Protein AF-A0A6G0J7W3-F1 (afdb_monomer_lite)

pLDDT: mean 80.92, std 16.83, range [32.56, 96.81]

Secondary structure (DSSP, 8-state):
-----PPPPS-GGG--HHHHHHHHHTSTT--HHHHHHHHHTT--HHHHHH--HHHHHHTT--HHHHHHHHHHHHHHHHHHHTS-S--S-PPPEEPPPPTT---TT--EETT-EE------TT-SSSPEEEEE---S--HHHHHHHHHHHHHHHHHHHHHHT--EEEEESEE-TTTS-TTEE--EE-S-HHHHHHHHHHHHHHHS-HHHHHHHHHHBPPPEEEEEE-TTS-EEEEEEEEEEE---TTT--S-----

Structure (mmCIF, N/CA/C/O backbone):
data_AF-A0A6G0J7W3-F1
#
_entry.id   AF-A0A6G0J7W3-F1
#
loop_
_atom_site.group_PDB
_atom_site.id
_atom_site.type_symbol
_atom_site.label_atom_id
_atom_site.label_alt_id
_atom_site.label_comp_id
_atom_site.label_asym_id
_atom_site.label_entity_id
_atom_site.label_seq_id
_atom_site.pdbx_PDB_ins_code
_atom_site.Cartn_x
_atom_site.Cartn_y
_atom_site.Cartn_z
_atom_site.occupancy
_atom_site.B_iso_or_equiv
_atom_site.auth_seq_id
_atom_site.auth_comp_id
_atom_site.auth_asym_id
_atom_site.auth_atom_id
_atom_site.pdbx_PDB_model_num
ATOM 1 N N . MET A 1 1 ? 37.400 4.567 -11.188 1.00 32.69 1 MET A N 1
ATOM 2 C CA . MET A 1 1 ? 36.360 5.207 -12.019 1.00 32.69 1 MET A CA 1
ATOM 3 C C . MET A 1 1 ? 35.039 4.575 -11.622 1.00 32.69 1 MET A C 1
ATOM 5 O O . MET A 1 1 ? 34.955 3.357 -11.640 1.00 32.69 1 MET A O 1
ATOM 9 N N . LYS A 1 2 ? 34.089 5.364 -11.108 1.00 33.03 2 LYS A N 1
ATOM 10 C CA . LYS A 1 2 ? 32.743 4.879 -10.777 1.00 33.03 2 LYS A CA 1
ATOM 11 C C . LYS A 1 2 ? 31.997 4.711 -12.101 1.00 33.03 2 LYS A C 1
ATOM 13 O O . LYS A 1 2 ? 31.822 5.711 -12.789 1.00 33.03 2 LYS A O 1
ATOM 18 N N . ASN A 1 3 ? 31.617 3.485 -12.456 1.00 32.56 3 ASN A N 1
ATOM 19 C CA . ASN A 1 3 ? 30.670 3.261 -13.545 1.00 32.56 3 ASN A CA 1
ATOM 20 C C . ASN A 1 3 ? 29.346 3.895 -13.122 1.00 32.56 3 ASN A C 1
ATOM 22 O O . ASN A 1 3 ? 28.768 3.511 -12.107 1.00 32.56 3 ASN A O 1
ATOM 26 N N . GLN A 1 4 ? 28.932 4.925 -13.850 1.00 36.94 4 GLN A N 1
ATOM 27 C CA . GLN A 1 4 ? 27.560 5.399 -13.813 1.00 36.94 4 GLN A CA 1
ATOM 28 C C . GLN A 1 4 ? 26.726 4.283 -14.450 1.00 36.94 4 GLN A C 1
ATOM 30 O O . GLN A 1 4 ? 27.008 3.892 -15.578 1.00 36.94 4 GLN A O 1
ATOM 35 N N . GLU A 1 5 ? 25.778 3.710 -13.708 1.00 43.06 5 GLU A N 1
ATOM 36 C CA . GLU A 1 5 ? 24.714 2.906 -14.312 1.00 43.06 5 GLU A CA 1
ATOM 37 C C . GLU A 1 5 ? 23.927 3.857 -15.216 1.00 43.06 5 GLU A C 1
ATOM 39 O O . GLU A 1 5 ? 23.163 4.691 -14.729 1.00 43.06 5 GLU A O 1
ATOM 44 N N . GLU A 1 6 ? 24.192 3.821 -16.521 1.00 51.41 6 GLU A N 1
ATOM 45 C CA . GLU A 1 6 ? 23.373 4.542 -17.488 1.00 51.41 6 GLU A CA 1
ATOM 46 C C . GLU A 1 6 ? 21.972 3.925 -17.457 1.00 51.41 6 GLU A C 1
ATOM 48 O O . GLU A 1 6 ? 21.773 2.741 -17.735 1.00 51.41 6 GLU A O 1
ATOM 53 N N . GLU A 1 7 ? 20.982 4.718 -17.049 1.00 62.59 7 GLU A N 1
ATOM 54 C CA . GLU A 1 7 ? 19.589 4.301 -17.130 1.00 62.59 7 GLU A CA 1
ATOM 55 C C . GLU A 1 7 ? 19.230 4.055 -18.602 1.00 62.59 7 GLU A C 1
ATOM 57 O O . GLU A 1 7 ? 19.396 4.925 -19.460 1.00 62.59 7 GLU A O 1
ATOM 62 N N . LEU A 1 8 ? 18.733 2.850 -18.898 1.00 76.19 8 LEU A N 1
ATOM 63 C CA . LEU A 1 8 ? 18.280 2.487 -20.239 1.00 76.19 8 LEU A CA 1
ATOM 64 C C . LEU A 1 8 ? 17.174 3.453 -20.697 1.00 76.19 8 LEU A C 1
ATOM 66 O O . LEU A 1 8 ? 16.309 3.798 -19.884 1.00 76.19 8 LEU A O 1
ATOM 70 N N . PRO A 1 9 ? 17.127 3.834 -21.989 1.00 75.12 9 PRO A N 1
ATOM 71 C CA . PRO A 1 9 ? 16.088 4.712 -22.501 1.00 75.12 9 PRO A CA 1
ATOM 72 C C . PRO A 1 9 ? 14.690 4.193 -22.147 1.00 75.12 9 PRO A C 1
ATOM 74 O O . PRO A 1 9 ? 14.456 2.977 -22.145 1.00 75.12 9 PRO A O 1
ATOM 77 N N . PRO A 1 10 ? 13.724 5.084 -21.877 1.00 69.12 10 PRO A N 1
ATOM 78 C CA . PRO A 1 10 ? 12.401 4.660 -21.445 1.00 69.12 10 PRO A CA 1
ATOM 79 C C . PRO A 1 10 ? 11.683 3.855 -22.533 1.00 69.12 10 PRO A C 1
ATOM 81 O O . PRO A 1 10 ? 10.958 2.914 -22.219 1.00 69.12 10 PRO A O 1
ATOM 84 N N . ASP A 1 11 ? 11.872 4.203 -23.813 1.00 79.50 11 ASP A N 1
ATOM 85 C CA . ASP A 1 11 ? 11.270 3.493 -24.945 1.00 79.50 11 ASP A CA 1
ATOM 86 C C . ASP A 1 11 ? 12.127 2.343 -25.443 1.00 79.50 11 ASP A C 1
ATOM 88 O O . ASP A 1 11 ? 13.251 2.564 -25.886 1.00 79.50 11 ASP A O 1
ATOM 92 N N . ILE A 1 12 ? 11.547 1.140 -25.471 1.00 85.25 12 ILE A N 1
ATOM 93 C CA . ILE A 1 12 ? 12.192 -0.009 -26.104 1.00 85.25 12 ILE A CA 1
ATOM 94 C C . ILE A 1 12 ? 12.497 0.304 -27.567 1.00 85.25 12 ILE A C 1
ATOM 96 O O . ILE A 1 12 ? 13.540 -0.111 -28.043 1.00 85.25 12 ILE A O 1
ATOM 100 N N . LYS A 1 13 ? 11.661 1.074 -28.283 1.00 88.31 13 LYS A N 1
ATOM 101 C CA . LYS A 1 13 ? 11.901 1.382 -29.706 1.00 88.31 13 LYS A CA 1
ATOM 102 C C . LYS A 1 13 ? 13.203 2.159 -29.955 1.00 88.31 13 LYS A C 1
ATOM 104 O O . LYS A 1 13 ? 13.691 2.159 -31.079 1.00 88.31 13 LYS A O 1
ATOM 109 N N . ASP A 1 14 ? 13.736 2.819 -28.928 1.00 87.31 14 ASP A N 1
ATOM 110 C CA . ASP A 1 14 ? 14.920 3.670 -29.027 1.00 87.31 14 ASP A CA 1
ATOM 111 C C . ASP A 1 14 ? 16.196 2.921 -28.600 1.00 87.31 14 ASP A C 1
ATOM 113 O O . ASP A 1 14 ? 17.275 3.508 -28.573 1.00 87.31 14 ASP A O 1
ATOM 117 N N . TRP A 1 15 ? 16.097 1.630 -28.253 1.00 91.44 15 TRP A N 1
ATOM 118 C CA . TRP A 1 15 ? 17.244 0.872 -27.760 1.00 91.44 15 TRP A CA 1
ATOM 119 C C . TRP A 1 15 ? 18.197 0.444 -28.864 1.00 91.44 15 TRP A C 1
ATOM 121 O O . TRP A 1 15 ? 17.800 -0.181 -29.853 1.00 91.44 15 TRP A O 1
ATOM 131 N N . SER A 1 16 ? 19.484 0.676 -28.622 1.00 92.94 16 SER A N 1
ATOM 132 C CA . SER A 1 16 ? 20.556 0.002 -29.345 1.00 92.94 16 SER A CA 1
ATOM 133 C C . SER A 1 16 ? 20.622 -1.484 -28.969 1.00 92.94 16 SER A C 1
ATOM 135 O O . SER A 1 16 ? 20.061 -1.930 -27.966 1.00 92.94 16 SER A O 1
ATOM 137 N N . LYS A 1 17 ? 21.347 -2.275 -29.759 1.00 94.50 17 LYS A N 1
ATOM 138 C CA . LYS A 1 17 ? 21.602 -3.686 -29.434 1.00 94.50 17 LYS A CA 1
ATOM 139 C C . LYS A 1 17 ? 22.408 -3.877 -28.145 1.00 94.50 17 LYS A C 1
ATOM 141 O O . LYS A 1 17 ? 22.188 -4.849 -27.430 1.00 94.50 17 LYS A O 1
ATOM 146 N N . ASP A 1 18 ? 23.299 -2.938 -27.818 1.00 92.56 18 ASP A N 1
ATOM 147 C CA . ASP A 1 18 ? 24.042 -2.940 -26.553 1.00 92.56 18 ASP A CA 1
ATOM 148 C C . ASP A 1 18 ? 23.087 -2.768 -25.367 1.00 92.56 18 ASP A C 1
ATOM 150 O O . ASP A 1 18 ? 23.183 -3.486 -24.376 1.00 92.56 18 ASP A O 1
ATOM 154 N N . GLN A 1 19 ? 22.097 -1.884 -25.511 1.00 90.69 19 GLN A N 1
ATOM 155 C CA . GLN A 1 19 ? 21.062 -1.645 -24.505 1.00 90.69 19 GLN A CA 1
ATOM 156 C C . GLN A 1 19 ? 20.095 -2.829 -24.371 1.00 90.69 19 GLN A C 1
ATOM 158 O O . GLN A 1 19 ? 19.690 -3.168 -23.260 1.00 90.69 19 GLN A O 1
ATOM 163 N N . VAL A 1 20 ? 19.759 -3.507 -25.475 1.00 93.44 20 VAL A N 1
ATOM 164 C CA . VAL A 1 20 ? 19.000 -4.771 -25.438 1.00 93.44 20 VAL A CA 1
ATOM 165 C C . VAL A 1 20 ? 19.781 -5.857 -24.696 1.00 93.44 20 VAL A C 1
ATOM 167 O O . VAL A 1 20 ? 19.204 -6.552 -23.861 1.00 93.44 20 VAL A O 1
ATOM 170 N N . LYS A 1 21 ? 21.087 -5.985 -24.956 1.00 94.25 21 LYS A N 1
ATOM 171 C CA . LYS A 1 21 ? 21.962 -6.933 -24.255 1.00 94.25 21 LYS A CA 1
ATOM 172 C C . LYS A 1 21 ? 22.034 -6.623 -22.761 1.00 94.25 21 LYS A C 1
ATOM 174 O O . LYS A 1 21 ? 21.827 -7.516 -21.945 1.00 94.25 21 LYS A O 1
ATOM 179 N N . GLU A 1 22 ? 22.279 -5.366 -22.398 1.00 91.25 22 GLU A N 1
ATOM 180 C CA . GLU A 1 22 ? 22.338 -4.933 -20.999 1.00 91.25 22 GLU A CA 1
ATOM 181 C C . GLU A 1 22 ? 21.010 -5.177 -20.272 1.00 91.25 22 GLU A C 1
ATOM 183 O O . GLU A 1 22 ? 20.990 -5.621 -19.127 1.00 91.25 22 GLU A O 1
ATOM 188 N N . TRP A 1 23 ? 19.885 -4.926 -20.944 1.00 93.88 23 TRP A N 1
ATOM 189 C CA . TRP A 1 23 ? 18.566 -5.240 -20.413 1.00 93.88 23 TRP A CA 1
ATOM 190 C C . TRP A 1 23 ? 18.367 -6.744 -20.199 1.00 93.88 23 TRP A C 1
ATOM 192 O O . TRP A 1 23 ? 17.883 -7.134 -19.139 1.00 93.88 23 TRP A O 1
ATOM 202 N N . ALA A 1 24 ? 18.753 -7.581 -21.165 1.00 91.94 24 ALA A N 1
ATOM 203 C CA . ALA A 1 24 ? 18.603 -9.031 -21.068 1.00 91.94 24 ALA A CA 1
ATOM 204 C C . ALA A 1 24 ? 19.405 -9.621 -19.896 1.00 91.94 24 ALA A C 1
ATOM 206 O O . ALA A 1 24 ? 18.889 -10.485 -19.194 1.00 91.94 24 ALA A O 1
ATOM 207 N N . LEU A 1 25 ? 20.609 -9.098 -19.629 1.00 90.19 25 LEU A N 1
ATOM 208 C CA . LEU A 1 25 ? 21.449 -9.492 -18.487 1.00 90.19 25 LEU A CA 1
ATOM 209 C C . LEU A 1 25 ? 20.830 -9.157 -17.119 1.00 90.19 25 LEU A C 1
ATOM 211 O O . LEU A 1 25 ? 21.231 -9.723 -16.107 1.00 90.19 25 LEU A O 1
ATOM 215 N N . LYS A 1 26 ? 19.866 -8.229 -17.070 1.00 88.88 26 LYS A N 1
ATOM 216 C CA . LYS A 1 26 ? 19.150 -7.847 -15.841 1.00 88.88 26 LYS A CA 1
ATOM 217 C C . LYS A 1 26 ? 17.911 -8.714 -15.579 1.00 88.88 26 LYS A C 1
ATOM 219 O O . LYS A 1 26 ? 17.244 -8.501 -14.570 1.00 88.88 26 LYS A O 1
ATOM 224 N N . LEU A 1 27 ? 17.555 -9.632 -16.483 1.00 85.31 27 LEU A N 1
ATOM 225 C CA . LEU A 1 27 ? 16.377 -10.487 -16.333 1.00 85.31 27 LEU A CA 1
ATOM 226 C C . LEU A 1 27 ? 16.716 -11.759 -15.554 1.00 85.31 27 LEU A C 1
ATOM 228 O O . LEU A 1 27 ? 17.559 -12.552 -15.970 1.00 85.31 27 LEU A O 1
ATOM 232 N N . ASP A 1 28 ? 15.980 -12.006 -14.472 1.00 83.06 28 ASP A N 1
ATOM 233 C CA . ASP A 1 28 ? 16.095 -13.255 -13.725 1.00 83.06 28 ASP A CA 1
ATOM 234 C C . ASP A 1 28 ? 15.763 -14.460 -14.620 1.00 83.06 28 ASP A C 1
ATOM 236 O O . ASP A 1 28 ? 14.705 -14.530 -15.251 1.00 83.06 28 ASP A O 1
ATOM 240 N N . GLY A 1 29 ? 16.675 -15.434 -14.668 1.00 78.69 29 GLY A N 1
ATOM 241 C CA . GLY A 1 29 ? 16.515 -16.652 -15.469 1.00 78.69 29 GLY A CA 1
ATOM 242 C C . GLY A 1 29 ? 16.906 -16.519 -16.946 1.00 78.69 29 GLY A C 1
ATOM 243 O O . GLY A 1 29 ? 16.692 -17.467 -17.705 1.00 78.69 29 GLY A O 1
ATOM 244 N N . VAL A 1 30 ? 17.492 -15.387 -17.352 1.00 86.12 30 VAL A N 1
ATOM 245 C CA . VAL A 1 30 ? 18.184 -15.228 -18.639 1.00 86.12 30 VAL A CA 1
ATOM 246 C C . VAL A 1 30 ? 19.685 -15.218 -18.370 1.00 86.12 30 VAL A C 1
ATOM 248 O O . VAL A 1 30 ? 20.179 -14.380 -17.625 1.00 86.12 30 VAL A O 1
ATOM 251 N N . ASP A 1 31 ? 20.409 -16.179 -18.940 1.00 87.06 31 ASP A N 1
ATOM 252 C CA . ASP A 1 31 ? 21.860 -16.261 -18.779 1.00 87.06 31 ASP A CA 1
ATOM 253 C C . ASP A 1 31 ? 22.615 -15.353 -19.769 1.00 87.06 31 ASP A C 1
ATOM 255 O O . ASP A 1 31 ? 22.081 -14.901 -20.791 1.00 87.06 31 ASP A O 1
ATOM 259 N N . ASP A 1 32 ? 23.894 -15.110 -19.473 1.00 92.12 32 ASP A N 1
ATOM 260 C CA . ASP A 1 32 ? 24.789 -14.287 -20.295 1.00 92.12 32 ASP A CA 1
ATOM 261 C C . ASP A 1 32 ? 24.878 -14.779 -21.746 1.00 92.12 32 ASP A C 1
ATOM 263 O O . ASP A 1 32 ? 25.033 -13.982 -22.675 1.00 92.12 32 ASP A O 1
ATOM 267 N N . HIS A 1 33 ? 24.764 -16.094 -21.955 1.00 93.62 33 HIS A N 1
ATOM 268 C CA . HIS A 1 33 ? 24.834 -16.692 -23.280 1.00 93.62 33 HIS A CA 1
ATOM 269 C C . HIS A 1 33 ? 23.645 -16.268 -24.147 1.00 93.62 33 HIS A C 1
ATOM 271 O O . HIS A 1 33 ? 23.822 -15.949 -25.322 1.00 93.62 33 HIS A O 1
ATOM 277 N N . ILE A 1 34 ? 22.446 -16.196 -23.575 1.00 93.44 34 ILE A N 1
ATOM 278 C CA . ILE A 1 34 ? 21.246 -15.757 -24.289 1.00 93.44 34 ILE A CA 1
ATOM 279 C C . ILE A 1 34 ? 21.306 -14.262 -24.607 1.00 93.44 34 ILE A C 1
ATOM 281 O O . ILE A 1 34 ? 20.948 -13.864 -25.717 1.00 93.44 34 ILE A O 1
ATOM 285 N N . ALA A 1 35 ? 21.803 -13.433 -23.686 1.00 92.81 35 ALA A N 1
ATOM 286 C CA . ALA A 1 35 ? 22.030 -12.015 -23.964 1.00 92.81 35 ALA A CA 1
ATOM 287 C C . ALA A 1 35 ? 23.048 -11.816 -25.106 1.00 92.81 35 ALA A C 1
ATOM 289 O O . ALA A 1 35 ? 22.862 -10.951 -25.965 1.00 92.81 35 ALA A O 1
ATOM 290 N N . GLU A 1 36 ? 24.087 -12.656 -25.166 1.00 95.50 36 GLU A N 1
ATOM 291 C CA . GLU A 1 36 ? 25.051 -12.665 -26.268 1.00 95.50 36 GLU A CA 1
ATOM 292 C C . GLU A 1 36 ? 24.414 -13.110 -27.592 1.00 95.50 36 GLU A C 1
ATOM 294 O O . GLU A 1 36 ? 24.675 -12.488 -28.619 1.00 95.50 36 GLU A O 1
ATOM 299 N N . ILE A 1 37 ? 23.533 -14.120 -27.590 1.00 96.50 37 ILE A N 1
ATOM 300 C CA . ILE A 1 37 ? 22.787 -14.530 -28.794 1.00 96.50 37 ILE A CA 1
ATOM 301 C C . ILE A 1 37 ? 22.006 -13.343 -29.366 1.00 96.50 37 ILE A C 1
ATOM 303 O O . ILE A 1 37 ? 22.123 -13.060 -30.557 1.00 96.50 37 ILE A O 1
ATOM 307 N N . LEU A 1 38 ? 21.252 -12.616 -28.535 1.00 95.75 38 LEU A N 1
ATOM 308 C CA . LEU A 1 38 ? 20.491 -11.443 -28.987 1.00 95.75 38 LEU A CA 1
ATOM 309 C C . LEU A 1 38 ? 21.406 -10.362 -29.578 1.00 95.75 38 LEU A C 1
ATOM 311 O O . LEU A 1 38 ? 21.081 -9.763 -30.601 1.00 95.75 38 LEU A O 1
ATOM 315 N N . PHE A 1 39 ? 22.571 -10.143 -28.967 1.00 96.00 39 PHE A N 1
ATOM 316 C CA . PHE A 1 39 ? 23.551 -9.177 -29.451 1.00 96.00 39 PHE A CA 1
ATOM 317 C C . PHE A 1 39 ? 24.160 -9.571 -30.803 1.00 96.00 39 PHE A C 1
ATOM 319 O O . PHE A 1 39 ? 24.248 -8.742 -31.710 1.00 96.00 39 PHE A O 1
ATOM 326 N N . GLN A 1 40 ? 24.549 -10.840 -30.958 1.00 95.75 40 GLN A N 1
ATOM 327 C CA . GLN A 1 40 ? 25.132 -11.372 -32.194 1.00 95.75 40 GLN A CA 1
ATOM 328 C C . GLN A 1 40 ? 24.122 -11.418 -33.346 1.00 95.75 40 GLN A C 1
ATOM 330 O O . GLN A 1 40 ? 24.504 -11.266 -34.503 1.00 95.75 40 GLN A O 1
ATOM 335 N N . GLN A 1 41 ? 22.835 -11.578 -33.034 1.00 96.38 41 GLN A N 1
ATOM 336 C CA . GLN A 1 41 ? 21.736 -11.500 -34.003 1.00 96.38 41 GLN A CA 1
ATOM 337 C C . GLN A 1 41 ? 21.307 -10.052 -34.315 1.00 96.38 41 GLN A C 1
ATOM 339 O O . GLN A 1 41 ? 20.302 -9.844 -34.988 1.00 96.38 41 GLN A O 1
ATOM 344 N N . ASP A 1 42 ? 22.064 -9.052 -33.846 1.00 94.94 42 ASP A N 1
ATOM 345 C CA . ASP A 1 42 ? 21.823 -7.621 -34.081 1.00 94.94 42 ASP A CA 1
ATOM 346 C C . ASP A 1 42 ? 20.426 -7.155 -33.616 1.00 94.94 42 ASP A C 1
ATOM 348 O O . ASP A 1 42 ? 19.811 -6.256 -34.196 1.00 94.94 42 ASP A O 1
ATOM 352 N N . ILE A 1 43 ? 19.903 -7.766 -32.543 1.00 96.31 43 ILE A N 1
ATOM 353 C CA . ILE A 1 43 ? 18.584 -7.429 -32.001 1.00 96.31 43 ILE A CA 1
ATOM 354 C C . ILE A 1 43 ? 18.657 -6.080 -31.285 1.00 96.31 43 ILE A C 1
ATOM 356 O O . ILE A 1 43 ? 19.138 -5.965 -30.160 1.00 96.31 43 ILE A O 1
ATOM 360 N N . ASN A 1 44 ? 18.139 -5.051 -31.948 1.00 93.25 44 ASN A N 1
ATOM 361 C CA . ASN A 1 44 ? 17.874 -3.737 -31.375 1.00 93.25 44 ASN A CA 1
ATOM 362 C C . ASN A 1 44 ? 16.427 -3.639 -30.861 1.00 93.25 44 ASN A C 1
ATOM 364 O O . ASN A 1 44 ? 15.623 -4.561 -31.004 1.00 93.25 44 ASN A O 1
ATOM 368 N N . GLY A 1 45 ? 16.096 -2.506 -30.252 1.00 92.19 45 GLY A N 1
ATOM 369 C CA . GLY A 1 45 ? 14.779 -2.217 -29.702 1.00 92.19 45 GLY A CA 1
ATOM 370 C C . GLY A 1 45 ? 13.592 -2.493 -30.636 1.00 92.19 45 GLY A C 1
ATOM 371 O O . GLY A 1 45 ? 12.707 -3.277 -30.282 1.00 92.19 45 GLY A O 1
ATOM 372 N N . PRO A 1 46 ? 13.560 -1.902 -31.845 1.00 92.12 46 PRO A N 1
ATOM 373 C CA . PRO A 1 46 ? 12.523 -2.169 -32.840 1.00 92.12 46 PRO A CA 1
ATOM 374 C C . PRO A 1 46 ? 12.390 -3.649 -33.209 1.00 92.12 46 PRO A C 1
ATOM 376 O O . PRO A 1 46 ? 11.274 -4.163 -33.255 1.00 92.12 46 PRO A O 1
ATOM 379 N N . SER A 1 47 ? 13.507 -4.350 -33.421 1.00 93.06 47 SER A N 1
ATOM 380 C CA . SER A 1 47 ? 13.492 -5.785 -33.724 1.00 93.06 47 SER A CA 1
ATOM 381 C C . SER A 1 47 ? 12.960 -6.601 -32.545 1.00 93.06 47 SER A C 1
ATOM 383 O O . SER A 1 47 ? 12.119 -7.477 -32.735 1.00 93.06 47 SER A O 1
ATOM 385 N N . LEU A 1 48 ? 13.362 -6.270 -31.313 1.00 94.62 48 LEU A N 1
ATOM 386 C CA . LEU A 1 48 ? 12.886 -6.924 -30.092 1.00 94.62 48 LEU A CA 1
ATOM 387 C C . LEU A 1 48 ? 11.359 -6.838 -29.947 1.00 94.62 48 LEU A C 1
ATOM 389 O O . LEU A 1 48 ? 10.736 -7.802 -29.503 1.00 94.62 48 LEU A O 1
ATOM 393 N N . LEU A 1 49 ? 10.746 -5.716 -30.337 1.00 92.38 49 LEU A N 1
ATOM 394 C CA . LEU A 1 49 ? 9.289 -5.522 -30.317 1.00 92.38 49 LEU A CA 1
ATOM 395 C C . LEU A 1 49 ? 8.529 -6.448 -31.275 1.00 92.38 49 LEU A C 1
ATOM 397 O O . LEU A 1 49 ? 7.345 -6.691 -31.050 1.00 92.38 49 LEU A O 1
ATOM 401 N N . LEU A 1 50 ? 9.196 -6.969 -32.305 1.00 91.31 50 LEU A N 1
ATOM 402 C CA . LEU A 1 50 ? 8.594 -7.821 -33.330 1.00 91.31 50 LEU A CA 1
ATOM 403 C C . LEU A 1 50 ? 8.802 -9.319 -33.083 1.00 91.31 50 LEU A C 1
ATOM 405 O O . LEU A 1 50 ? 8.093 -10.118 -33.683 1.00 91.31 50 LEU A O 1
ATOM 409 N N . LEU A 1 51 ? 9.745 -9.701 -32.213 1.00 91.56 51 LEU A N 1
ATOM 410 C CA . LEU A 1 51 ? 10.079 -11.109 -31.984 1.00 91.56 51 LEU A CA 1
ATOM 411 C C . LEU A 1 51 ? 8.922 -11.889 -31.347 1.00 91.56 51 LEU A C 1
ATOM 413 O O . LEU A 1 51 ? 8.416 -11.539 -30.278 1.00 91.56 51 LEU A O 1
ATOM 417 N N . GLU A 1 52 ? 8.563 -13.012 -31.945 1.00 91.12 52 GLU A N 1
ATOM 418 C CA . GLU A 1 52 ? 7.687 -14.010 -31.352 1.00 91.12 52 GLU A CA 1
ATOM 419 C C . GLU A 1 52 ? 8.493 -15.203 -30.822 1.00 91.12 52 GLU A C 1
ATOM 421 O O . GLU A 1 52 ? 9.686 -15.361 -31.083 1.00 91.12 52 GLU A O 1
ATOM 426 N N . ILE A 1 53 ? 7.845 -16.066 -30.030 1.00 86.12 53 ILE A N 1
ATOM 427 C CA . ILE A 1 53 ? 8.498 -17.235 -29.398 1.00 86.12 53 ILE A CA 1
ATOM 428 C C . ILE A 1 53 ? 9.226 -18.108 -30.437 1.00 86.12 53 ILE A C 1
ATOM 430 O O . ILE A 1 53 ? 10.287 -18.668 -30.157 1.00 86.12 53 ILE A O 1
ATOM 434 N N . GLU A 1 54 ? 8.663 -18.209 -31.638 1.00 88.50 54 GLU A N 1
ATOM 435 C CA . GLU A 1 54 ? 9.215 -18.985 -32.747 1.00 88.50 54 GLU A CA 1
ATOM 436 C C . GLU A 1 54 ? 10.527 -18.390 -33.282 1.00 88.50 54 GLU A C 1
ATOM 438 O O . GLU A 1 54 ? 11.447 -19.146 -33.597 1.00 88.50 54 GLU A O 1
ATOM 443 N N . ASP A 1 55 ? 10.656 -17.061 -33.298 1.00 92.06 55 ASP A N 1
ATOM 444 C CA . ASP A 1 55 ? 11.865 -16.365 -33.750 1.00 92.06 55 ASP A CA 1
ATOM 445 C C . ASP A 1 55 ? 13.013 -16.567 -32.760 1.00 92.06 55 ASP A C 1
ATOM 447 O O . ASP A 1 55 ? 14.135 -16.894 -33.152 1.00 92.06 55 ASP A O 1
ATOM 451 N N . PHE A 1 56 ? 12.721 -16.479 -31.455 1.00 92.25 56 PHE A N 1
ATOM 452 C CA . PHE A 1 56 ? 13.688 -16.809 -30.403 1.00 92.25 56 PHE A CA 1
ATOM 453 C C . PHE A 1 56 ? 14.222 -18.234 -30.562 1.00 92.25 56 PHE A C 1
ATOM 455 O O . PHE A 1 56 ? 15.431 -18.465 -30.481 1.00 92.25 56 PHE A O 1
ATOM 462 N N . ARG A 1 57 ? 13.335 -19.187 -30.867 1.00 90.69 57 ARG A N 1
ATOM 463 C CA . ARG A 1 57 ? 13.730 -20.575 -31.116 1.00 90.69 57 ARG A CA 1
ATOM 464 C C . ARG A 1 57 ? 14.575 -20.717 -32.382 1.00 90.69 57 ARG A C 1
ATOM 466 O O . ARG A 1 57 ? 15.530 -21.490 -32.377 1.00 90.69 57 ARG A O 1
ATOM 473 N N . GLY A 1 58 ? 14.261 -19.960 -33.434 1.00 90.06 58 GLY A N 1
ATOM 474 C CA . GLY A 1 58 ? 15.056 -19.890 -34.663 1.00 90.06 58 GLY A CA 1
ATOM 475 C C . GLY A 1 58 ? 16.494 -19.410 -34.435 1.00 90.06 58 GLY A C 1
ATOM 476 O O . GLY A 1 58 ? 17.402 -19.866 -35.123 1.00 90.06 58 GLY A O 1
ATOM 477 N N . MET A 1 59 ? 16.715 -18.568 -33.422 1.00 93.38 59 MET A N 1
ATOM 478 C CA . MET A 1 59 ? 18.040 -18.082 -33.006 1.00 93.38 59 MET A CA 1
ATOM 479 C C . MET A 1 59 ? 18.766 -19.013 -32.018 1.00 93.38 59 MET A C 1
ATOM 481 O O . MET A 1 59 ? 19.875 -18.708 -31.587 1.00 93.38 59 MET A O 1
ATOM 485 N N . GLY A 1 60 ? 18.160 -20.145 -31.642 1.00 90.44 60 GLY A N 1
ATOM 486 C CA . GLY A 1 60 ? 18.739 -21.098 -30.691 1.00 90.44 60 GLY A CA 1
ATOM 487 C C . GLY A 1 60 ? 18.410 -20.823 -29.220 1.00 90.44 60 GLY A C 1
ATOM 488 O O . GLY A 1 60 ? 18.946 -21.500 -28.345 1.00 90.44 60 GLY A O 1
ATOM 489 N N . VAL A 1 61 ? 17.505 -19.884 -28.921 1.00 93.44 61 VAL A N 1
ATOM 490 C CA . VAL A 1 61 ? 17.028 -19.640 -27.552 1.00 93.44 61 VAL A CA 1
ATOM 491 C C . VAL A 1 61 ? 15.972 -20.683 -27.183 1.00 93.44 61 VAL A C 1
ATOM 493 O O . VAL A 1 61 ? 15.003 -20.916 -27.910 1.00 93.44 61 VAL A O 1
ATOM 496 N N . THR A 1 62 ? 16.145 -21.333 -26.032 1.00 91.25 62 THR A N 1
ATOM 497 C CA . THR A 1 62 ? 15.210 -22.366 -25.568 1.00 91.25 62 THR A CA 1
ATOM 498 C C . THR A 1 62 ? 13.887 -21.767 -25.076 1.00 91.25 62 THR A C 1
ATOM 500 O O . THR A 1 62 ? 13.769 -20.581 -24.770 1.00 91.25 62 THR A O 1
ATOM 503 N N . PHE A 1 63 ? 12.850 -22.605 -25.000 1.00 88.81 63 PHE A N 1
ATOM 504 C CA . PHE A 1 63 ? 11.468 -22.163 -24.776 1.00 88.81 63 PHE A CA 1
ATOM 505 C C . PHE A 1 63 ? 11.247 -21.394 -23.461 1.00 88.81 63 PHE A C 1
ATOM 507 O O . PHE A 1 63 ? 10.438 -20.468 -23.421 1.00 88.81 63 PHE A O 1
ATOM 514 N N . GLY A 1 64 ? 11.948 -21.771 -22.387 1.00 87.88 64 GLY A N 1
ATOM 515 C CA . GLY A 1 64 ? 11.838 -21.110 -21.082 1.00 87.88 64 GLY A CA 1
ATOM 516 C C . GLY A 1 64 ? 12.310 -19.653 -21.135 1.00 87.88 64 GLY A C 1
ATOM 517 O O . GLY A 1 64 ? 11.490 -18.751 -20.959 1.00 87.88 64 GLY A O 1
ATOM 518 N N . PRO A 1 65 ? 13.589 -19.403 -21.455 1.00 88.81 65 PRO A N 1
ATOM 519 C CA . PRO A 1 65 ? 14.108 -18.047 -21.592 1.00 88.81 65 PRO A CA 1
ATOM 520 C C . PRO A 1 65 ? 13.392 -17.206 -22.652 1.00 88.81 65 PRO A C 1
ATOM 522 O O . PRO A 1 65 ? 13.129 -16.029 -22.416 1.00 88.81 65 PRO A O 1
ATOM 525 N N . ALA A 1 66 ? 12.976 -17.804 -23.775 1.00 91.25 66 ALA A N 1
ATOM 526 C CA . ALA A 1 66 ? 12.177 -17.107 -24.786 1.00 91.25 66 ALA A CA 1
ATOM 527 C C . ALA A 1 66 ? 10.868 -16.540 -24.201 1.00 91.25 66 ALA A C 1
ATOM 529 O O . ALA A 1 66 ? 10.490 -15.402 -24.488 1.00 91.25 66 ALA A O 1
ATOM 530 N N . LYS A 1 67 ? 10.188 -17.302 -23.331 1.00 89.50 67 LYS A N 1
ATOM 531 C CA . LYS A 1 67 ? 8.995 -16.818 -22.622 1.00 89.50 67 LYS A CA 1
ATOM 532 C C . LYS A 1 67 ? 9.309 -15.697 -21.637 1.00 89.50 67 LYS A C 1
ATOM 534 O O . LYS A 1 67 ? 8.529 -14.750 -21.576 1.00 89.50 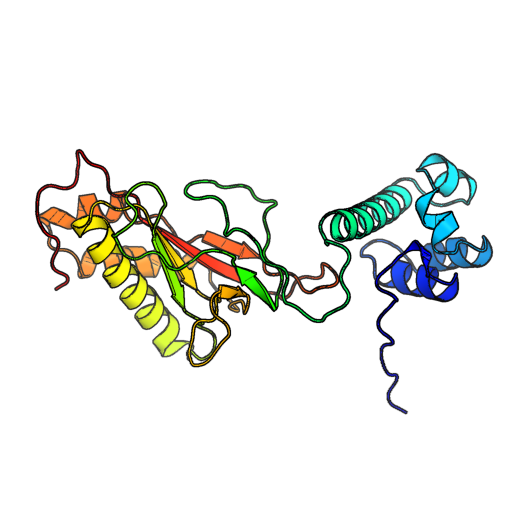67 LYS A O 1
ATOM 539 N N . LEU A 1 68 ? 10.410 -15.793 -20.890 1.00 87.88 68 LEU A N 1
ATOM 540 C CA . LEU A 1 68 ? 10.818 -14.763 -19.928 1.00 87.88 68 LEU A CA 1
ATOM 541 C C . LEU A 1 68 ? 11.107 -13.432 -20.629 1.00 87.88 68 LEU A C 1
ATOM 543 O O . LEU A 1 68 ? 10.555 -12.405 -20.241 1.00 87.88 68 LEU A O 1
ATOM 547 N N . ILE A 1 69 ? 11.876 -13.466 -21.719 1.00 90.69 69 ILE A N 1
ATOM 548 C CA . ILE A 1 69 ? 12.214 -12.281 -22.518 1.00 90.69 69 ILE A CA 1
ATOM 549 C C . ILE A 1 69 ? 10.950 -11.654 -23.111 1.00 90.69 69 ILE A C 1
ATOM 551 O O . ILE A 1 69 ? 10.728 -10.450 -22.968 1.00 90.69 69 ILE A O 1
ATOM 555 N N . LYS A 1 70 ? 10.084 -12.463 -23.736 1.00 89.19 70 LYS A N 1
ATOM 556 C CA . LYS A 1 70 ? 8.828 -11.969 -24.313 1.00 89.19 70 LYS A CA 1
ATOM 557 C C . LYS A 1 70 ? 7.925 -11.347 -23.249 1.00 89.19 70 LYS A C 1
ATOM 559 O O . LYS A 1 70 ? 7.376 -10.271 -23.468 1.00 89.19 70 LYS A O 1
ATOM 564 N N . HIS A 1 71 ? 7.780 -12.006 -22.101 1.00 86.12 71 HIS A N 1
ATOM 565 C CA . HIS A 1 71 ? 6.962 -11.503 -21.004 1.00 86.12 71 HIS A CA 1
ATOM 566 C C . HIS A 1 71 ? 7.505 -10.175 -20.467 1.00 86.12 71 HIS A C 1
ATOM 568 O O . HIS A 1 71 ? 6.761 -9.201 -20.408 1.00 86.12 71 HIS A O 1
ATOM 574 N N . ALA A 1 72 ? 8.805 -10.100 -20.171 1.00 87.12 72 ALA A N 1
ATOM 575 C CA . ALA A 1 72 ? 9.445 -8.886 -19.671 1.00 87.12 72 ALA A CA 1
ATOM 576 C C . ALA A 1 72 ? 9.329 -7.710 -20.657 1.00 87.12 72 ALA A C 1
ATOM 578 O O . ALA A 1 72 ? 9.069 -6.575 -20.254 1.00 87.12 72 ALA A O 1
ATOM 579 N N . ARG A 1 73 ? 9.469 -7.978 -21.961 1.00 91.69 73 ARG A N 1
ATOM 580 C CA . ARG A 1 73 ? 9.235 -6.991 -23.020 1.00 91.69 73 ARG A CA 1
ATOM 581 C C . ARG A 1 73 ? 7.787 -6.506 -23.026 1.00 91.69 73 ARG A C 1
ATOM 583 O O . ARG A 1 73 ? 7.552 -5.301 -23.028 1.00 91.69 73 ARG A O 1
ATOM 590 N N . ASP A 1 74 ? 6.828 -7.429 -23.059 1.00 85.38 74 ASP A N 1
ATOM 591 C CA . ASP A 1 74 ? 5.404 -7.100 -23.164 1.00 85.38 74 ASP A CA 1
ATOM 592 C C . ASP A 1 74 ? 4.928 -6.297 -21.947 1.00 85.38 74 ASP A C 1
ATOM 594 O O . ASP A 1 74 ? 4.172 -5.341 -22.105 1.00 85.38 74 ASP A O 1
ATOM 598 N N . GLU A 1 75 ? 5.419 -6.625 -20.751 1.00 82.00 75 GLU A N 1
ATOM 599 C CA . GLU A 1 75 ? 5.187 -5.829 -19.546 1.00 82.00 75 GLU A CA 1
ATOM 600 C C . GLU A 1 75 ? 5.740 -4.410 -19.721 1.00 82.00 75 GLU A C 1
ATOM 602 O O . GLU A 1 75 ? 5.000 -3.439 -19.565 1.00 82.00 75 GLU A O 1
ATOM 607 N N . LYS A 1 76 ? 6.991 -4.261 -20.173 1.00 78.62 76 LYS A N 1
ATOM 608 C CA . LYS A 1 76 ? 7.607 -2.945 -20.405 1.00 78.62 76 LYS A CA 1
ATOM 609 C C . LYS A 1 76 ? 6.871 -2.104 -21.463 1.00 78.62 76 LYS A C 1
ATOM 611 O O . LYS A 1 76 ? 6.788 -0.886 -21.327 1.00 78.62 76 LYS A O 1
ATOM 616 N N . VAL A 1 77 ? 6.278 -2.735 -22.479 1.00 78.44 77 VAL A N 1
ATOM 617 C CA . VAL A 1 77 ? 5.427 -2.062 -23.481 1.00 78.44 77 VAL A CA 1
ATOM 618 C C . VAL A 1 77 ? 4.062 -1.665 -22.907 1.00 78.44 77 VAL A C 1
ATOM 620 O O . VAL A 1 77 ? 3.563 -0.583 -23.223 1.00 78.44 77 VAL A O 1
ATOM 623 N N . LYS A 1 78 ? 3.444 -2.500 -22.061 1.00 71.62 78 LYS A N 1
ATOM 624 C CA . LYS A 1 78 ? 2.182 -2.156 -21.380 1.00 71.62 78 LYS A CA 1
ATOM 625 C C . LYS A 1 78 ? 2.358 -0.964 -20.446 1.00 71.62 78 LYS A C 1
ATOM 627 O O . LYS A 1 78 ? 1.532 -0.058 -20.496 1.00 71.62 78 LYS A O 1
ATOM 632 N N . PHE A 1 79 ? 3.469 -0.908 -19.709 1.00 55.22 79 PHE A N 1
ATOM 633 C CA . PHE A 1 79 ? 3.801 0.240 -18.860 1.00 55.22 79 PHE A CA 1
ATOM 634 C C . PHE A 1 79 ? 3.867 1.562 -19.639 1.00 55.22 79 PHE A C 1
ATOM 636 O O . PHE A 1 79 ? 3.531 2.598 -19.080 1.00 55.22 79 PHE A O 1
ATOM 643 N N . LYS A 1 80 ? 4.207 1.536 -20.936 1.00 54.47 80 LYS A N 1
ATOM 644 C CA . LYS A 1 80 ? 4.174 2.721 -21.807 1.00 54.47 80 LYS A CA 1
ATOM 645 C C . LYS A 1 80 ? 2.805 3.082 -22.369 1.00 54.47 80 LYS A C 1
ATOM 647 O O . LYS A 1 80 ? 2.543 4.256 -22.598 1.00 54.47 80 LYS A O 1
ATOM 652 N N . LYS A 1 81 ? 1.935 2.107 -22.647 1.00 48.66 81 LYS A N 1
ATOM 653 C CA . LYS A 1 81 ? 0.588 2.395 -23.180 1.00 48.66 81 LYS A CA 1
ATOM 654 C C . LYS A 1 81 ? -0.340 3.032 -22.140 1.00 48.66 81 LYS A C 1
ATOM 656 O O . LYS A 1 81 ? -1.360 3.594 -22.527 1.00 48.66 81 LYS A O 1
ATOM 661 N N . GLU A 1 82 ? 0.024 2.967 -20.862 1.00 42.44 82 GLU A N 1
ATOM 662 C CA . GLU A 1 82 ? -0.676 3.629 -19.755 1.00 42.44 82 GLU A CA 1
ATOM 663 C C . GLU A 1 82 ? -0.038 4.975 -19.343 1.00 42.44 82 GLU A C 1
ATOM 665 O O . GLU A 1 82 ? -0.570 5.654 -18.469 1.00 42.44 82 GLU A O 1
ATOM 670 N N . GLU A 1 83 ? 1.042 5.417 -20.004 1.00 36.72 83 GLU A N 1
ATOM 671 C CA . GLU A 1 83 ? 1.524 6.803 -19.928 1.00 36.72 83 GLU A CA 1
ATOM 672 C C . GLU A 1 83 ? 0.811 7.665 -20.991 1.00 36.72 83 GLU A C 1
ATOM 674 O O . GLU A 1 83 ? 0.920 7.378 -22.188 1.00 36.72 83 GLU A O 1
ATOM 679 N N . PRO A 1 84 ? 0.117 8.762 -20.630 1.00 38.28 84 PRO A N 1
ATOM 680 C CA . PRO A 1 84 ? -0.200 9.799 -21.597 1.00 38.28 84 PRO A CA 1
ATOM 681 C C . PRO A 1 84 ? 1.104 10.473 -22.025 1.00 38.28 84 PRO A C 1
ATOM 683 O O . PRO A 1 84 ? 1.942 10.840 -21.203 1.00 38.28 84 PRO A O 1
ATOM 686 N N . THR A 1 85 ? 1.263 10.668 -23.328 1.00 37.38 85 THR A N 1
ATOM 687 C CA . THR A 1 85 ? 2.334 11.460 -23.930 1.00 37.38 85 THR A CA 1
ATOM 688 C C . THR A 1 85 ? 2.360 12.882 -23.360 1.00 37.38 85 THR A C 1
ATOM 690 O O . THR A 1 85 ? 1.689 13.769 -23.880 1.00 37.38 85 THR A O 1
ATOM 693 N N . SER A 1 86 ? 3.164 13.128 -22.330 1.00 36.47 86 SER A N 1
ATOM 694 C CA . SER A 1 86 ? 3.705 14.455 -22.036 1.00 36.47 86 SER A CA 1
ATOM 695 C C . SER A 1 86 ? 4.948 14.332 -21.166 1.00 36.47 86 SER A C 1
ATOM 697 O O . SER A 1 86 ? 4.903 13.889 -20.024 1.00 36.47 86 SER A O 1
ATOM 699 N N . SER A 1 87 ? 6.068 14.755 -21.733 1.00 42.72 87 SER A N 1
ATOM 700 C CA . SER A 1 87 ? 7.345 14.981 -21.073 1.00 42.72 87 SER A CA 1
ATOM 701 C C . SER A 1 87 ? 7.204 15.891 -19.848 1.00 42.72 87 SER A C 1
ATOM 703 O O . SER A 1 87 ? 7.160 17.109 -20.003 1.00 42.72 87 SER A O 1
ATOM 705 N N . THR A 1 88 ? 7.169 15.334 -18.639 1.00 36.19 88 THR A N 1
ATOM 706 C CA . THR A 1 88 ? 7.617 15.967 -17.383 1.00 36.19 88 THR A CA 1
ATOM 707 C C . THR A 1 88 ? 7.781 14.858 -16.336 1.00 36.19 88 THR A C 1
ATOM 709 O O . THR A 1 88 ? 7.001 13.914 -16.340 1.00 36.19 88 THR A O 1
ATOM 712 N N . ASN A 1 89 ? 8.772 14.954 -15.443 1.00 43.06 89 ASN A N 1
ATOM 713 C CA . ASN A 1 89 ? 8.974 14.083 -14.271 1.00 43.06 89 ASN A CA 1
ATOM 714 C C . ASN A 1 89 ? 7.812 14.185 -13.254 1.00 43.06 89 ASN A C 1
ATOM 716 O O . ASN A 1 89 ? 8.031 14.555 -12.102 1.00 43.06 89 ASN A O 1
ATOM 720 N N . GLN A 1 90 ? 6.573 13.928 -13.669 1.00 45.09 90 GLN A N 1
ATOM 721 C CA . GLN A 1 90 ? 5.425 13.899 -12.774 1.00 45.09 90 GLN A CA 1
ATOM 722 C C . GLN A 1 90 ? 5.183 12.470 -12.279 1.00 45.09 90 GLN A C 1
ATOM 724 O O . GLN A 1 90 ? 5.281 11.521 -13.062 1.00 45.09 90 GLN A O 1
ATOM 729 N N . PRO A 1 91 ? 4.900 12.289 -10.980 1.00 50.94 91 PRO A N 1
ATOM 730 C CA . PRO A 1 91 ? 4.559 10.984 -10.440 1.00 50.94 91 PRO A CA 1
ATOM 731 C C . PRO A 1 91 ? 3.298 10.444 -11.117 1.00 50.94 91 PRO A C 1
ATOM 733 O O . PRO A 1 91 ? 2.316 11.163 -11.292 1.00 50.94 91 PRO A O 1
ATOM 736 N N . VAL A 1 92 ? 3.327 9.172 -11.510 1.00 57.50 92 VAL A N 1
ATOM 737 C CA . VAL A 1 92 ? 2.177 8.510 -12.132 1.00 57.50 92 VAL A CA 1
ATOM 738 C C . VAL A 1 92 ? 1.067 8.379 -11.088 1.00 57.50 92 VAL A C 1
ATOM 740 O O . VAL A 1 92 ? 1.271 7.713 -10.071 1.00 57.50 92 VAL A O 1
ATOM 743 N N . CYS A 1 93 ? -0.084 9.001 -11.355 1.00 52.53 93 CYS A N 1
ATOM 744 C CA . CYS A 1 93 ? -1.302 8.877 -10.557 1.00 52.53 93 CYS A CA 1
ATOM 745 C C . CYS A 1 93 ? -1.903 7.475 -10.703 1.00 52.53 93 CYS A C 1
ATOM 747 O O . CYS A 1 93 ? -2.159 7.008 -11.815 1.00 52.53 93 CYS A O 1
ATOM 749 N N . ARG A 1 94 ? -2.129 6.785 -9.586 1.00 67.50 94 ARG A N 1
ATOM 750 C CA . ARG A 1 94 ? -2.665 5.420 -9.538 1.00 67.50 94 ARG A CA 1
ATOM 751 C C . ARG A 1 94 ? -3.831 5.332 -8.577 1.00 67.50 94 ARG A C 1
ATOM 753 O O . ARG A 1 94 ? -3.856 6.004 -7.558 1.00 67.50 94 ARG A O 1
ATOM 760 N N . LYS A 1 95 ? -4.782 4.447 -8.855 1.00 68.69 95 LYS A N 1
ATOM 761 C CA . LYS A 1 95 ? -5.807 4.116 -7.860 1.00 68.69 95 LYS A CA 1
ATOM 762 C C . LYS A 1 95 ? -5.163 3.310 -6.722 1.00 68.69 95 LYS A C 1
ATOM 764 O O . LYS A 1 95 ? -4.190 2.593 -6.969 1.00 68.69 95 LYS A O 1
ATOM 769 N N . PRO A 1 96 ? -5.658 3.399 -5.483 1.00 69.25 96 PRO A N 1
ATOM 770 C CA . PRO A 1 96 ? -5.294 2.450 -4.450 1.00 69.25 96 PRO A CA 1
ATOM 771 C C . PRO A 1 96 ? -5.795 1.062 -4.827 1.00 69.25 96 PRO A C 1
ATOM 773 O O . PRO A 1 96 ? -6.642 0.867 -5.708 1.00 69.25 96 PRO A O 1
ATOM 776 N N . TYR A 1 97 ? -5.269 0.091 -4.105 1.00 67.31 97 TYR A N 1
ATOM 777 C CA . TYR A 1 97 ? -5.712 -1.277 -4.169 1.00 67.31 97 TYR A CA 1
ATOM 778 C C . TYR A 1 97 ? -7.238 -1.362 -3.973 1.00 67.31 97 TYR A C 1
ATOM 780 O O . TYR A 1 97 ? -7.780 -0.723 -3.067 1.00 67.31 97 TYR A O 1
ATOM 788 N N . PRO A 1 98 ? -7.961 -2.158 -4.783 1.00 72.25 98 PRO A N 1
ATOM 789 C CA . PRO A 1 98 ? -9.411 -2.245 -4.670 1.00 72.25 98 PRO A CA 1
ATOM 790 C C . PRO A 1 98 ? -9.898 -2.698 -3.281 1.00 72.25 98 PRO A C 1
ATOM 792 O O . PRO A 1 98 ? -9.555 -3.784 -2.812 1.00 72.25 98 PRO A O 1
ATOM 795 N N . PHE A 1 99 ? -10.775 -1.896 -2.672 1.00 74.62 99 PHE A N 1
ATOM 796 C CA . PHE A 1 99 ? -11.385 -2.155 -1.364 1.00 74.62 99 PHE A CA 1
ATOM 797 C C . PHE A 1 99 ? -12.032 -3.545 -1.271 1.00 74.62 99 PHE A C 1
ATOM 799 O O . PHE A 1 99 ? -12.758 -3.959 -2.183 1.00 74.62 99 PHE A O 1
ATOM 806 N N . CYS A 1 100 ? -11.807 -4.257 -0.158 1.00 67.06 100 CYS A N 1
ATOM 807 C CA . CYS A 1 100 ? -12.328 -5.609 0.085 1.00 67.06 100 CYS A CA 1
ATOM 808 C C . CYS A 1 100 ? -11.957 -6.662 -0.979 1.00 67.06 100 CYS A C 1
ATOM 810 O O . CYS A 1 100 ? -12.591 -7.721 -1.034 1.00 67.06 100 CYS A O 1
ATOM 812 N N . ARG A 1 101 ? -10.965 -6.409 -1.843 1.00 68.75 101 ARG A N 1
ATOM 813 C CA . ARG A 1 101 ? -10.478 -7.406 -2.807 1.00 68.75 101 ARG A CA 1
ATOM 814 C C . ARG A 1 101 ? -9.132 -7.967 -2.374 1.00 68.75 101 ARG A C 1
ATOM 816 O O . ARG A 1 101 ? -8.354 -7.317 -1.686 1.00 68.75 101 ARG A O 1
ATOM 823 N N . TYR A 1 102 ? -8.872 -9.194 -2.809 1.00 65.94 102 TYR A N 1
ATOM 824 C CA . TYR A 1 102 ? -7.657 -9.944 -2.511 1.00 65.94 102 TYR A CA 1
ATOM 825 C C . TYR A 1 102 ? -7.177 -10.593 -3.818 1.00 65.94 102 TYR A C 1
ATOM 827 O O . TYR A 1 102 ? -7.583 -11.692 -4.183 1.00 65.94 102 TYR A O 1
ATOM 835 N N . HIS A 1 103 ? -6.400 -9.840 -4.586 1.00 60.38 103 HIS A N 1
ATOM 836 C CA . HIS A 1 103 ? -5.715 -10.238 -5.813 1.00 60.38 103 HIS A CA 1
ATOM 837 C C . HIS A 1 103 ? -4.192 -10.234 -5.610 1.00 60.38 103 HIS A C 1
ATOM 839 O O . HIS A 1 103 ? -3.581 -9.179 -5.426 1.00 60.38 103 HIS A O 1
ATOM 845 N N . ASP A 1 104 ? -3.562 -11.398 -5.735 1.00 59.59 104 ASP A N 1
ATOM 846 C CA . ASP A 1 104 ? -2.123 -11.572 -5.475 1.00 59.59 104 ASP A CA 1
ATOM 847 C C . ASP A 1 10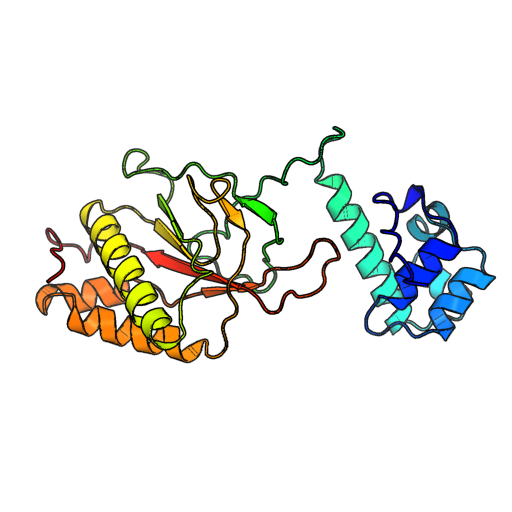4 ? -1.206 -10.837 -6.476 1.00 59.59 104 ASP A C 1
ATOM 849 O O . ASP A 1 104 ? 0.003 -10.751 -6.279 1.00 59.59 104 ASP A O 1
ATOM 853 N N . THR A 1 105 ? -1.756 -10.300 -7.570 1.00 71.44 105 THR A N 1
ATOM 854 C CA . THR A 1 105 ? -0.977 -9.679 -8.653 1.00 71.44 105 THR A CA 1
ATOM 855 C C . THR A 1 105 ? -0.826 -8.166 -8.537 1.00 71.44 105 THR A C 1
ATOM 857 O O . THR A 1 105 ? 0.005 -7.595 -9.243 1.00 71.44 105 THR A O 1
ATOM 860 N N . TYR A 1 106 ? -1.630 -7.500 -7.706 1.00 78.25 106 TYR A N 1
ATOM 861 C CA . TYR A 1 106 ? -1.614 -6.041 -7.620 1.00 78.25 106 TYR A CA 1
ATOM 862 C C . TYR A 1 106 ? -0.452 -5.560 -6.751 1.00 78.25 106 TYR A C 1
ATOM 864 O O . TYR A 1 106 ? -0.236 -6.066 -5.650 1.00 78.25 106 TYR A O 1
ATOM 872 N N . ARG A 1 107 ? 0.287 -4.570 -7.256 1.00 86.62 107 ARG A N 1
ATOM 873 C CA . ARG A 1 107 ? 1.497 -4.029 -6.634 1.00 86.62 107 ARG A CA 1
ATOM 874 C C . ARG A 1 107 ? 1.547 -2.521 -6.795 1.00 86.62 107 ARG A C 1
ATOM 876 O O . ARG A 1 107 ? 1.092 -1.980 -7.805 1.00 86.62 107 ARG A O 1
ATOM 883 N N . TYR A 1 108 ? 2.141 -1.858 -5.815 1.00 88.81 108 TYR A N 1
ATOM 884 C CA . TYR A 1 108 ? 2.438 -0.439 -5.902 1.00 88.81 108 TYR A CA 1
ATOM 885 C C . TYR A 1 108 ? 3.811 -0.204 -6.517 1.00 88.81 108 TYR A C 1
ATOM 887 O O . TYR A 1 108 ? 4.663 -1.091 -6.551 1.00 88.81 108 TYR A O 1
ATOM 895 N N . MET A 1 109 ? 4.023 1.014 -7.000 1.00 86.00 109 MET A N 1
ATOM 896 C CA . MET A 1 109 ? 5.311 1.448 -7.526 1.00 86.00 109 MET A CA 1
ATOM 897 C C . MET A 1 109 ? 5.874 2.536 -6.636 1.00 86.00 109 MET A C 1
ATOM 899 O O . MET A 1 109 ? 5.178 3.502 -6.332 1.00 86.00 109 MET A O 1
ATOM 903 N N . GLU A 1 110 ? 7.126 2.381 -6.231 1.00 86.25 110 GLU A N 1
ATOM 904 C CA . GLU A 1 110 ? 7.824 3.360 -5.405 1.00 86.25 110 GLU A CA 1
ATOM 905 C C . GLU A 1 110 ? 7.836 4.734 -6.097 1.00 86.25 110 GLU A C 1
ATOM 907 O O . GLU A 1 110 ? 8.113 4.838 -7.299 1.00 86.25 110 GLU A O 1
ATOM 912 N N . ASN A 1 111 ? 7.530 5.786 -5.336 1.00 85.31 111 ASN A N 1
ATOM 913 C CA . ASN A 1 111 ? 7.403 7.176 -5.790 1.00 85.31 111 ASN A CA 1
ATOM 914 C C . ASN A 1 111 ? 6.269 7.430 -6.808 1.00 85.31 111 ASN A C 1
ATOM 916 O O . ASN A 1 111 ? 6.277 8.449 -7.500 1.00 85.31 111 ASN A O 1
ATOM 920 N N . SER A 1 112 ? 5.308 6.509 -6.951 1.00 87.88 112 SER A N 1
ATOM 921 C CA . SER A 1 112 ? 4.025 6.827 -7.603 1.00 87.88 112 SER A CA 1
ATOM 922 C C . SER A 1 112 ? 3.099 7.564 -6.632 1.00 87.88 112 SER A C 1
ATOM 924 O O . SER A 1 112 ? 3.312 7.497 -5.424 1.00 87.88 112 SER A O 1
ATOM 926 N N . ILE A 1 113 ? 2.091 8.274 -7.145 1.00 86.38 113 ILE A N 1
ATOM 927 C CA . ILE A 1 113 ? 1.093 8.967 -6.316 1.00 86.38 113 ILE A CA 1
ATOM 928 C C . ILE A 1 113 ? -0.228 8.214 -6.396 1.00 86.38 113 ILE A C 1
ATOM 930 O O . ILE A 1 113 ? -0.655 7.822 -7.481 1.00 86.38 113 ILE A O 1
ATOM 934 N N . LEU A 1 114 ? -0.890 8.025 -5.259 1.00 84.25 114 LEU A N 1
ATOM 935 C CA . LEU A 1 114 ? -2.262 7.547 -5.207 1.00 84.25 114 LEU A CA 1
ATOM 936 C C . LEU A 1 114 ? -3.227 8.705 -5.491 1.00 84.25 114 LEU A C 1
ATOM 938 O O . LEU A 1 114 ? -3.330 9.644 -4.708 1.00 84.25 114 LEU A O 1
ATOM 942 N N . ASP A 1 115 ? -3.928 8.622 -6.621 1.00 69.25 115 ASP A N 1
ATOM 943 C CA . ASP A 1 115 ? -4.881 9.615 -7.130 1.00 69.25 115 ASP A CA 1
ATOM 944 C C . ASP A 1 115 ? -6.239 9.507 -6.435 1.00 69.25 115 ASP A C 1
ATOM 946 O O . ASP A 1 115 ? -7.271 9.245 -7.058 1.00 69.25 115 ASP A O 1
ATOM 950 N N . ILE A 1 116 ? -6.234 9.600 -5.110 1.00 65.94 116 ILE A N 1
ATOM 951 C CA . ILE A 1 116 ? -7.459 9.716 -4.332 1.00 65.94 116 ILE A CA 1
ATOM 952 C C . ILE A 1 116 ? -7.307 10.887 -3.390 1.00 65.94 116 ILE A C 1
ATOM 954 O O . ILE A 1 116 ? -6.380 10.930 -2.585 1.00 65.94 116 ILE A O 1
ATOM 958 N N . THR A 1 117 ? -8.267 11.802 -3.467 1.00 58.12 117 THR A N 1
ATOM 959 C CA . THR A 1 117 ? -8.497 12.789 -2.423 1.00 58.12 117 THR A CA 1
ATOM 960 C C . THR A 1 117 ? -8.862 12.052 -1.145 1.00 58.12 117 THR A C 1
ATOM 962 O O . THR A 1 117 ? -9.897 11.377 -1.125 1.00 58.12 117 THR A O 1
ATOM 965 N N . GLU A 1 118 ? -8.047 12.176 -0.090 1.00 56.19 118 GLU A N 1
ATOM 966 C CA . GLU A 1 118 ? -8.444 11.774 1.263 1.00 56.19 118 GLU A CA 1
ATOM 967 C C . GLU A 1 118 ? -9.790 12.421 1.588 1.00 56.19 118 GLU A C 1
ATOM 969 O O . GLU A 1 118 ? -9.915 13.604 1.910 1.00 56.19 118 GLU A O 1
ATOM 974 N N . SER A 1 119 ? -10.840 11.638 1.396 1.00 54.06 119 SER A N 1
ATOM 975 C CA . SER A 1 119 ? -12.193 12.110 1.564 1.00 54.06 119 SER A CA 1
ATOM 976 C C . SER A 1 119 ? -12.519 11.885 3.024 1.00 54.06 119 SER A C 1
ATOM 978 O O . SER A 1 119 ? -12.587 10.750 3.499 1.00 54.06 119 SER A O 1
ATOM 980 N N . GLY A 1 120 ? -12.717 12.981 3.757 1.00 51.94 120 GLY A N 1
ATOM 981 C CA . GLY A 1 120 ? -13.447 12.915 5.016 1.00 51.94 120 GLY A CA 1
ATOM 982 C C . GLY A 1 120 ? -14.847 12.329 4.785 1.00 51.94 120 GLY A C 1
ATOM 983 O O . GLY A 1 120 ? -15.256 12.067 3.655 1.00 51.94 120 GLY A O 1
ATOM 984 N N . ALA A 1 121 ? -15.632 12.163 5.849 1.00 50.66 121 ALA A N 1
ATOM 985 C CA . ALA A 1 121 ? -16.968 11.544 5.808 1.00 50.66 121 ALA A CA 1
ATOM 986 C C . ALA A 1 121 ? -18.039 12.281 4.950 1.00 50.66 121 ALA A C 1
ATOM 988 O O . ALA A 1 121 ? -19.234 12.051 5.128 1.00 50.66 121 ALA A O 1
ATOM 989 N N . SER A 1 122 ? -17.642 13.200 4.067 1.00 48.09 122 SER A N 1
ATOM 990 C CA . SER A 1 122 ? -18.490 13.994 3.179 1.00 48.09 122 SER A CA 1
ATOM 991 C C . SER A 1 122 ? -18.964 13.252 1.927 1.00 48.09 122 SER A C 1
ATOM 993 O O . SER A 1 122 ? -20.019 13.616 1.412 1.00 48.09 122 SER A O 1
ATOM 995 N N . ASP A 1 123 ? -18.244 12.227 1.458 1.00 48.69 123 ASP A N 1
ATOM 996 C CA . ASP A 1 123 ? -18.720 11.348 0.382 1.00 48.69 123 ASP A CA 1
ATOM 997 C C . ASP A 1 123 ? -19.117 9.987 0.972 1.00 48.69 123 ASP A C 1
ATOM 999 O O . ASP A 1 123 ? -18.299 9.264 1.533 1.00 48.69 123 ASP A O 1
ATOM 1003 N N . LEU A 1 124 ? -20.413 9.672 0.935 1.00 54.47 124 LEU A N 1
ATOM 1004 C CA . LEU A 1 124 ? -20.977 8.454 1.532 1.00 54.47 124 LEU A CA 1
ATOM 1005 C C . LEU A 1 124 ? -20.914 7.246 0.583 1.00 54.47 124 LEU A C 1
ATOM 1007 O O . LEU A 1 124 ? -21.369 6.161 0.953 1.00 54.47 124 LEU A O 1
ATOM 1011 N N . ILE A 1 125 ? -20.420 7.437 -0.644 1.00 63.28 125 ILE A N 1
ATOM 1012 C CA . ILE A 1 125 ? -20.392 6.407 -1.688 1.00 63.28 125 ILE A CA 1
ATOM 1013 C C . ILE A 1 125 ? -19.005 5.761 -1.770 1.00 63.28 125 ILE A C 1
ATOM 1015 O O . ILE A 1 125 ? -18.915 4.537 -1.905 1.00 63.28 125 ILE A O 1
ATOM 1019 N N . GLU A 1 126 ? -17.938 6.553 -1.657 1.00 69.31 126 GLU A N 1
ATOM 1020 C CA . GLU A 1 126 ? -16.558 6.068 -1.741 1.00 69.31 126 GLU A CA 1
ATOM 1021 C C . GLU A 1 126 ? -15.960 5.783 -0.351 1.00 69.31 126 GLU A C 1
ATOM 1023 O O . GLU A 1 126 ? -16.245 6.507 0.606 1.00 69.31 126 GLU A O 1
ATOM 1028 N N . PRO A 1 127 ? -15.154 4.713 -0.190 1.00 81.00 127 PRO A N 1
ATOM 1029 C CA . PRO A 1 127 ? -14.429 4.485 1.054 1.00 81.00 127 PRO A CA 1
ATOM 1030 C C . PRO A 1 127 ? -13.511 5.666 1.390 1.00 81.00 127 PRO A C 1
ATOM 1032 O O . PRO A 1 127 ? -12.872 6.222 0.502 1.00 81.00 127 PRO A O 1
ATOM 1035 N N . CYS A 1 128 ? -13.397 6.028 2.668 1.00 87.56 128 CYS A N 1
ATOM 1036 C CA . CYS A 1 128 ? -12.407 7.012 3.094 1.00 87.56 128 CYS A CA 1
ATOM 1037 C C . CYS A 1 128 ? -10.998 6.405 3.101 1.00 87.56 128 CYS A C 1
ATOM 1039 O O . CYS A 1 128 ? -10.807 5.211 3.345 1.00 87.56 128 CYS A O 1
ATOM 1041 N N . HIS A 1 129 ? -9.997 7.241 2.851 1.00 88.69 129 HIS A N 1
ATOM 1042 C CA . HIS A 1 129 ? -8.593 6.851 2.850 1.00 88.69 129 HIS A CA 1
ATOM 1043 C C . HIS A 1 129 ? -7.855 7.679 3.903 1.00 88.69 129 HIS A C 1
ATOM 1045 O O . HIS A 1 129 ? -8.104 8.876 4.009 1.00 88.69 129 HIS A O 1
ATOM 1051 N N . GLU A 1 130 ? -6.997 7.039 4.699 1.00 91.81 130 GLU A N 1
ATOM 1052 C CA . GLU A 1 130 ? -6.075 7.729 5.612 1.00 91.81 130 GLU A CA 1
ATOM 1053 C C . GLU A 1 130 ? -4.646 7.256 5.339 1.00 91.81 130 GLU A C 1
ATOM 1055 O O . GLU A 1 130 ? -4.370 6.052 5.359 1.00 91.81 130 GLU A O 1
ATOM 1060 N N . TYR A 1 131 ? -3.732 8.189 5.083 1.00 92.75 131 TYR A N 1
ATOM 1061 C CA . TYR A 1 131 ? -2.342 7.907 4.754 1.00 92.75 131 TYR A CA 1
ATOM 1062 C C . TYR A 1 131 ? -1.412 8.135 5.948 1.00 92.75 131 TYR A C 1
ATOM 1064 O O . TYR A 1 131 ? -1.517 9.090 6.719 1.00 92.75 131 TYR A O 1
ATOM 1072 N N . LYS A 1 132 ? -0.467 7.209 6.128 1.00 93.44 132 LYS A N 1
ATOM 1073 C CA . LYS A 1 132 ? 0.594 7.283 7.134 1.00 93.44 132 LYS A CA 1
ATOM 1074 C C . LYS A 1 132 ? 1.917 6.910 6.487 1.00 93.44 132 LYS A C 1
ATOM 1076 O O . LYS A 1 132 ? 2.119 5.759 6.105 1.00 93.44 132 LYS A O 1
ATOM 1081 N N . ALA A 1 133 ? 2.874 7.838 6.472 1.00 91.56 133 ALA A N 1
ATOM 1082 C CA . ALA A 1 133 ? 4.191 7.568 5.891 1.00 91.56 133 ALA A CA 1
ATOM 1083 C C . ALA A 1 133 ? 4.861 6.354 6.554 1.00 91.56 133 ALA A C 1
ATOM 1085 O O . ALA A 1 133 ? 5.327 5.445 5.880 1.00 91.56 133 ALA A O 1
ATOM 1086 N N . PHE A 1 134 ? 4.851 6.303 7.892 1.00 91.69 134 PHE A N 1
ATOM 1087 C CA . PHE A 1 134 ? 5.292 5.148 8.691 1.00 91.69 134 PHE A CA 1
ATOM 1088 C C . PHE A 1 134 ? 6.741 4.664 8.423 1.00 91.69 134 PHE A C 1
ATOM 1090 O O . PHE A 1 134 ? 7.108 3.549 8.790 1.00 91.69 134 PHE A O 1
ATOM 1097 N N . ILE A 1 135 ? 7.591 5.524 7.846 1.00 82.62 135 ILE A N 1
ATOM 1098 C CA . ILE A 1 135 ? 8.979 5.195 7.477 1.00 82.62 135 ILE A CA 1
ATOM 1099 C C . ILE A 1 135 ? 10.015 5.444 8.590 1.00 82.62 135 ILE A C 1
ATOM 1101 O O . ILE A 1 135 ? 11.022 4.748 8.648 1.00 82.62 135 ILE A O 1
ATOM 1105 N N . ASN A 1 136 ? 9.761 6.383 9.510 1.00 72.94 136 ASN A N 1
ATOM 1106 C CA . ASN A 1 136 ? 10.708 6.807 10.558 1.00 72.94 136 ASN A CA 1
ATOM 1107 C C . ASN A 1 136 ? 10.305 6.290 11.948 1.00 72.94 136 ASN A C 1
ATOM 1109 O O . ASN A 1 136 ? 10.228 7.054 12.910 1.00 72.94 136 ASN A O 1
ATOM 1113 N N . THR A 1 137 ? 9.976 5.004 12.054 1.00 70.56 137 THR A N 1
ATOM 1114 C CA . THR A 1 137 ? 9.524 4.403 13.319 1.00 70.56 137 THR A CA 1
ATOM 1115 C C . THR A 1 137 ? 10.577 3.426 13.827 1.00 70.56 137 THR A C 1
ATOM 1117 O O . THR A 1 137 ? 10.997 2.549 13.077 1.00 70.56 137 THR A O 1
ATOM 1120 N N . THR A 1 138 ? 11.007 3.566 15.083 1.00 75.75 138 THR A N 1
ATOM 1121 C CA . THR A 1 138 ? 11.884 2.573 15.721 1.00 75.75 138 THR A CA 1
ATOM 1122 C C . THR A 1 138 ? 11.120 1.271 15.936 1.00 75.75 138 THR A C 1
ATOM 1124 O O . THR A 1 138 ? 9.907 1.303 16.163 1.00 75.75 138 THR A O 1
ATOM 1127 N N . ASP A 1 139 ? 11.810 0.129 15.911 1.00 73.31 139 ASP A N 1
ATOM 1128 C CA . ASP A 1 139 ? 11.166 -1.183 16.075 1.00 73.31 139 ASP A CA 1
ATOM 1129 C C . ASP A 1 139 ? 10.359 -1.285 17.382 1.00 73.31 139 ASP A C 1
ATOM 1131 O O . ASP A 1 139 ? 9.265 -1.848 17.388 1.00 73.31 139 ASP A O 1
ATOM 1135 N N . GLU A 1 140 ? 10.824 -0.636 18.454 1.00 75.06 140 GLU A N 1
ATOM 1136 C CA . GLU A 1 140 ? 10.150 -0.593 19.761 1.00 75.06 140 GLU A CA 1
ATOM 1137 C C . GLU A 1 140 ? 8.783 0.113 19.732 1.00 75.06 140 GLU A C 1
ATOM 1139 O O . GLU A 1 140 ? 7.872 -0.256 20.470 1.00 75.06 140 GLU A O 1
ATOM 1144 N N . THR A 1 141 ? 8.615 1.131 18.881 1.00 83.62 141 THR A N 1
ATOM 1145 C CA . THR A 1 141 ? 7.388 1.952 18.821 1.00 83.62 141 THR A CA 1
ATOM 1146 C C . THR A 1 141 ? 6.513 1.639 17.610 1.00 83.62 141 THR A C 1
ATOM 1148 O O . THR A 1 141 ? 5.392 2.137 17.492 1.00 83.62 141 THR A O 1
ATOM 1151 N N . LYS A 1 142 ? 6.996 0.785 16.703 1.00 89.19 142 LYS A N 1
ATOM 1152 C CA . LYS A 1 142 ? 6.342 0.475 15.431 1.00 89.19 142 LYS A CA 1
ATOM 1153 C C . LYS A 1 142 ? 4.961 -0.151 15.629 1.00 89.19 142 LYS A C 1
ATOM 1155 O O . LYS A 1 142 ? 3.991 0.325 15.044 1.00 89.19 142 LYS A O 1
ATOM 1160 N N . MET A 1 143 ? 4.853 -1.172 16.483 1.00 92.56 143 MET A N 1
ATOM 1161 C CA . MET A 1 143 ? 3.582 -1.874 16.722 1.00 92.56 143 MET A CA 1
ATOM 1162 C C . MET A 1 143 ? 2.563 -1.010 17.468 1.00 92.56 143 MET A C 1
ATOM 1164 O O . MET A 1 143 ? 1.388 -0.983 17.098 1.00 92.56 143 MET A O 1
ATOM 1168 N N . SER A 1 144 ? 2.997 -0.265 18.488 1.00 91.81 144 SER A N 1
ATOM 1169 C CA . SER A 1 144 ? 2.100 0.610 19.250 1.00 91.81 144 SER A CA 1
ATOM 1170 C C . SER A 1 144 ? 1.572 1.752 18.385 1.00 91.81 144 SER A C 1
ATOM 1172 O O . SER A 1 144 ? 0.377 2.033 18.409 1.00 91.81 144 SER A O 1
ATOM 1174 N N . LYS A 1 145 ? 2.421 2.352 17.540 1.00 93.94 145 LYS A N 1
ATOM 1175 C CA . LYS A 1 145 ? 1.990 3.368 16.573 1.00 93.94 145 LYS A CA 1
ATOM 1176 C C . LYS A 1 145 ? 1.025 2.791 15.541 1.00 93.94 145 LYS A C 1
ATOM 1178 O O . LYS A 1 145 ? -0.034 3.366 15.325 1.00 93.94 145 LYS A O 1
ATOM 1183 N N . PHE A 1 146 ? 1.363 1.650 14.937 1.00 96.19 146 PHE A N 1
ATOM 1184 C CA . PHE A 1 146 ? 0.494 0.981 13.966 1.00 96.19 146 PHE A CA 1
ATOM 1185 C C . PHE A 1 146 ? -0.899 0.719 14.548 1.00 96.19 146 PHE A C 1
ATOM 1187 O O . PHE A 1 146 ? -1.901 1.153 13.984 1.00 96.19 146 PHE A O 1
ATOM 1194 N N . THR A 1 147 ? -0.965 0.066 15.708 1.00 96.12 147 THR A N 1
ATOM 1195 C CA . THR A 1 147 ? -2.242 -0.276 16.341 1.00 96.12 147 THR A CA 1
ATOM 1196 C C . THR A 1 147 ? -3.023 0.966 16.771 1.00 96.12 147 THR A C 1
ATOM 1198 O O . THR A 1 147 ? -4.219 1.035 16.505 1.00 96.12 147 THR A O 1
ATOM 1201 N N . ALA A 1 148 ? -2.373 1.982 17.345 1.00 95.12 148 ALA A N 1
ATOM 1202 C CA . ALA A 1 148 ? -3.041 3.221 17.745 1.00 95.12 148 ALA A CA 1
ATOM 1203 C C . ALA A 1 148 ? -3.675 3.974 16.561 1.00 95.12 148 ALA A C 1
ATOM 1205 O O . ALA A 1 148 ? -4.806 4.448 16.678 1.00 95.12 148 ALA A O 1
ATOM 1206 N N . GLU A 1 149 ? -2.977 4.081 15.424 1.00 96.25 149 GLU A N 1
ATOM 1207 C CA . GLU A 1 149 ? -3.530 4.700 14.209 1.00 96.25 149 GLU A CA 1
ATOM 1208 C C . GLU A 1 149 ? -4.728 3.894 13.678 1.00 96.25 149 GLU A C 1
ATOM 1210 O O . GLU A 1 149 ? -5.796 4.465 13.459 1.00 96.25 149 GLU A O 1
ATOM 1215 N N . VAL A 1 150 ? -4.599 2.562 13.558 1.00 96.81 150 VAL A N 1
ATOM 1216 C CA . VAL A 1 150 ? -5.690 1.698 13.067 1.00 96.81 150 VAL A CA 1
ATOM 1217 C C . VAL A 1 150 ? -6.924 1.786 13.962 1.00 96.81 150 VAL A C 1
ATOM 1219 O O . VAL A 1 150 ? -8.037 1.913 13.458 1.00 96.81 150 VAL A O 1
ATOM 1222 N N . ILE A 1 151 ? -6.758 1.732 15.287 1.00 96.06 151 ILE A N 1
ATOM 1223 C CA . ILE A 1 151 ? -7.880 1.774 16.234 1.00 96.06 151 ILE A CA 1
ATOM 1224 C C . ILE A 1 151 ? -8.619 3.114 16.152 1.00 96.06 151 ILE A C 1
ATOM 1226 O O . ILE A 1 151 ? -9.853 3.125 16.126 1.00 96.06 151 ILE A O 1
ATOM 1230 N N . ARG A 1 152 ? -7.893 4.238 16.068 1.00 94.75 152 ARG A N 1
ATOM 1231 C CA . ARG A 1 152 ? -8.504 5.570 15.926 1.00 94.75 152 ARG A CA 1
ATOM 1232 C C . ARG A 1 152 ? -9.269 5.706 14.613 1.00 94.75 152 ARG A C 1
ATOM 1234 O O . ARG A 1 152 ? -10.428 6.122 14.638 1.00 94.75 152 ARG A O 1
ATOM 1241 N N . PHE A 1 153 ? -8.657 5.308 13.498 1.00 94.75 153 PHE A N 1
ATOM 1242 C CA . PHE A 1 153 ? -9.306 5.327 12.188 1.00 94.75 153 PHE A CA 1
ATOM 1243 C C . PHE A 1 153 ? -10.556 4.442 12.160 1.00 94.75 153 PHE A C 1
ATOM 1245 O O . PHE A 1 153 ? -11.630 4.868 11.733 1.00 94.75 153 PHE A O 1
ATOM 1252 N N . ALA A 1 154 ? -10.448 3.224 12.698 1.00 93.94 154 ALA A N 1
ATOM 1253 C CA . ALA A 1 154 ? -11.554 2.283 12.775 1.00 93.94 154 ALA A CA 1
ATOM 1254 C C . ALA A 1 154 ? -12.725 2.834 13.589 1.00 93.94 154 ALA A C 1
ATOM 1256 O O . ALA A 1 154 ? -13.874 2.731 13.161 1.00 93.94 154 ALA A O 1
ATOM 1257 N N . ALA A 1 155 ? -12.454 3.427 14.755 1.00 91.44 155 ALA A N 1
ATOM 1258 C CA . ALA A 1 155 ? -13.491 4.031 15.582 1.00 91.44 155 ALA A CA 1
ATOM 1259 C C . ALA A 1 155 ? -14.224 5.155 14.834 1.00 91.44 155 ALA A C 1
ATOM 1261 O O . ALA A 1 155 ? -15.455 5.205 14.875 1.00 91.44 155 ALA A O 1
ATOM 1262 N N . ALA A 1 156 ? -13.496 6.005 14.102 1.00 90.31 156 ALA A N 1
ATOM 1263 C CA . ALA A 1 156 ? -14.090 7.044 13.264 1.00 90.31 156 ALA A CA 1
ATOM 1264 C C . ALA A 1 156 ? -14.990 6.447 12.167 1.00 90.31 156 ALA A C 1
ATOM 1266 O O . ALA A 1 156 ? -16.171 6.789 12.110 1.00 90.31 156 ALA A O 1
ATOM 1267 N N . CYS A 1 157 ? -14.479 5.489 11.387 1.00 90.25 157 CYS A N 1
ATOM 1268 C CA . CYS A 1 157 ? -15.223 4.803 10.324 1.00 90.25 157 CYS A CA 1
ATOM 1269 C C . CYS A 1 157 ? -16.497 4.120 10.846 1.00 90.25 157 CYS A C 1
ATOM 1271 O O . CYS A 1 157 ? -17.577 4.236 10.266 1.00 90.25 157 CYS A O 1
ATOM 1273 N N . MET A 1 158 ? -16.402 3.421 11.980 1.00 89.19 158 MET A N 1
ATOM 1274 C CA . MET A 1 158 ? -17.548 2.742 12.585 1.00 89.19 158 MET A CA 1
ATOM 1275 C C . MET A 1 158 ? -18.588 3.727 13.143 1.00 89.19 158 MET A C 1
ATOM 1277 O O . MET A 1 158 ? -19.785 3.440 13.089 1.00 89.19 158 MET A O 1
ATOM 1281 N N . ASN A 1 159 ? -18.158 4.892 13.639 1.00 87.50 159 ASN A N 1
ATOM 1282 C CA . ASN A 1 159 ? -19.048 5.961 14.099 1.00 87.50 159 ASN A CA 1
ATOM 1283 C C . ASN A 1 159 ? -19.782 6.658 12.956 1.00 87.50 159 ASN A C 1
ATOM 1285 O O . ASN A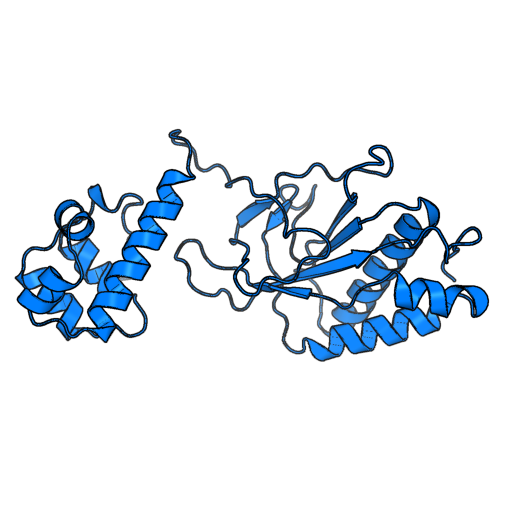 1 159 ? -20.983 6.906 13.067 1.00 87.50 159 ASN A O 1
ATOM 1289 N N . SER A 1 160 ? -19.077 6.953 11.865 1.00 84.69 160 SER A N 1
ATOM 1290 C CA . SER A 1 160 ? -19.657 7.581 10.675 1.00 84.69 160 SER A CA 1
ATOM 1291 C C . SER A 1 160 ? -20.378 6.585 9.766 1.00 84.69 160 SER A C 1
ATOM 1293 O O . SER A 1 160 ? -21.094 6.999 8.859 1.00 84.69 160 SER A O 1
ATOM 1295 N N . ARG A 1 161 ? -20.241 5.277 10.039 1.00 84.69 161 ARG A N 1
ATOM 1296 C CA . ARG A 1 161 ? -20.742 4.175 9.202 1.00 84.69 161 ARG A CA 1
ATOM 1297 C C . ARG A 1 161 ? -20.211 4.260 7.769 1.00 84.69 161 ARG A C 1
ATOM 1299 O O . ARG A 1 161 ? -20.934 3.973 6.819 1.00 84.69 161 ARG A O 1
ATOM 1306 N N . THR A 1 162 ? -18.945 4.639 7.641 1.00 86.00 162 THR A N 1
ATOM 1307 C CA . THR A 1 162 ? -18.250 4.801 6.364 1.00 86.00 162 THR A CA 1
ATOM 1308 C C . THR A 1 162 ? -17.225 3.688 6.222 1.00 86.00 162 THR A C 1
ATOM 1310 O O . THR A 1 162 ? -16.475 3.407 7.156 1.00 86.00 162 THR A O 1
ATOM 1313 N N . ASN A 1 163 ? -17.207 3.033 5.064 1.00 88.94 163 ASN A N 1
ATOM 1314 C CA . ASN A 1 163 ? -16.114 2.133 4.713 1.00 88.94 163 ASN A CA 1
ATOM 1315 C C . ASN A 1 163 ? -14.815 2.932 4.609 1.00 88.94 163 ASN A C 1
ATOM 1317 O O . ASN A 1 163 ? -14.851 4.081 4.182 1.00 88.94 163 ASN A O 1
ATOM 1321 N N . GLY A 1 164 ? -13.679 2.331 4.933 1.00 91.25 164 GLY A N 1
ATOM 1322 C CA . GLY A 1 164 ? -12.414 3.032 4.763 1.00 91.25 164 GLY A CA 1
ATOM 1323 C C . GLY A 1 164 ? -11.202 2.130 4.785 1.00 91.25 164 GLY A C 1
ATOM 1324 O O . GLY A 1 164 ? -11.272 1.009 5.280 1.00 91.25 164 GLY A O 1
ATOM 1325 N N . THR A 1 165 ? -10.086 2.637 4.282 1.00 93.56 165 THR A N 1
ATOM 1326 C CA . THR A 1 165 ? -8.794 1.957 4.319 1.00 93.56 165 THR A CA 1
ATOM 1327 C C . THR A 1 165 ? -7.739 2.909 4.858 1.00 93.56 165 THR A C 1
ATOM 1329 O O . THR A 1 165 ? -7.539 3.994 4.316 1.00 93.56 165 THR A O 1
ATOM 1332 N N . ILE A 1 166 ? -7.030 2.482 5.901 1.00 95.12 166 ILE A N 1
ATOM 1333 C CA . ILE A 1 166 ? -5.816 3.163 6.358 1.00 95.12 166 ILE A CA 1
ATOM 1334 C C . ILE A 1 166 ? -4.595 2.509 5.710 1.00 95.12 166 ILE A C 1
ATOM 1336 O O . ILE A 1 166 ? -4.483 1.280 5.689 1.00 95.12 166 ILE A O 1
ATOM 1340 N N . HIS A 1 167 ? -3.690 3.334 5.183 1.00 95.19 167 HIS A N 1
ATOM 1341 C CA . HIS A 1 167 ? -2.509 2.926 4.425 1.00 95.19 167 HIS A CA 1
ATOM 1342 C C . HIS A 1 167 ? -1.240 3.360 5.153 1.00 95.19 167 HIS A C 1
ATOM 1344 O O . HIS A 1 167 ? -1.040 4.544 5.419 1.00 95.19 167 HIS A O 1
ATOM 1350 N N . PHE A 1 168 ? -0.343 2.417 5.426 1.00 95.94 168 PHE A N 1
ATOM 1351 C CA . PHE A 1 168 ? 0.987 2.688 5.970 1.00 95.94 168 PHE A CA 1
ATOM 1352 C C . PHE A 1 168 ? 2.048 2.497 4.891 1.00 95.94 168 PHE A C 1
ATOM 1354 O O . PHE A 1 168 ? 2.019 1.509 4.160 1.00 95.94 168 PHE A O 1
ATOM 1361 N N . GLY A 1 169 ? 3.018 3.405 4.825 1.00 94.50 169 GLY A N 1
ATOM 1362 C CA . GLY A 1 169 ? 3.960 3.481 3.707 1.00 94.50 169 GLY A CA 1
ATOM 1363 C C . GLY A 1 169 ? 3.501 4.418 2.598 1.00 94.50 169 GLY A C 1
ATOM 1364 O O . GLY A 1 169 ? 4.065 4.353 1.509 1.00 94.50 169 GLY A O 1
ATOM 1365 N N . ILE A 1 170 ? 2.495 5.256 2.864 1.00 93.62 170 ILE A N 1
ATOM 1366 C CA . ILE A 1 170 ? 2.018 6.295 1.951 1.00 93.62 170 ILE A CA 1
ATOM 1367 C C . ILE A 1 170 ? 2.295 7.657 2.584 1.00 93.62 170 ILE A C 1
ATOM 1369 O O . ILE A 1 170 ? 1.884 7.915 3.715 1.00 93.62 170 ILE A O 1
ATOM 1373 N N . GLY A 1 171 ? 3.049 8.492 1.881 1.00 90.62 171 GLY A N 1
ATOM 1374 C CA . GLY A 1 171 ? 3.373 9.854 2.259 1.00 90.62 171 GLY A CA 1
ATOM 1375 C C . GLY A 1 171 ? 2.141 10.748 2.251 1.00 90.62 171 GLY A C 1
ATOM 1376 O O . GLY A 1 171 ? 1.238 10.591 1.430 1.00 90.62 171 GLY A O 1
ATOM 1377 N N . ASP A 1 172 ? 2.131 11.695 3.180 1.00 87.06 172 ASP A N 1
ATOM 1378 C CA . ASP A 1 172 ? 1.147 12.763 3.218 1.00 87.06 172 ASP A CA 1
ATOM 1379 C C . ASP A 1 172 ? 1.810 14.100 3.577 1.00 87.06 172 ASP A C 1
ATOM 1381 O O . ASP A 1 172 ? 2.919 14.153 4.124 1.00 87.06 172 ASP A O 1
ATOM 1385 N N . THR A 1 173 ? 1.130 15.186 3.227 1.00 81.69 173 THR A N 1
ATOM 1386 C CA . THR A 1 173 ? 1.551 16.556 3.510 1.00 81.69 173 THR A CA 1
ATOM 1387 C C . THR A 1 173 ? 1.582 16.841 5.019 1.00 81.69 173 THR A C 1
ATOM 1389 O O . THR A 1 173 ? 0.809 16.260 5.779 1.00 81.69 173 THR A O 1
ATOM 1392 N N . PRO A 1 174 ? 2.453 17.753 5.493 1.00 83.31 174 PRO A N 1
ATOM 1393 C CA . PRO A 1 174 ? 3.384 18.589 4.726 1.00 83.31 174 PRO A CA 1
ATOM 1394 C C . PRO A 1 174 ? 4.736 17.928 4.415 1.00 83.31 174 PRO A C 1
ATOM 1396 O O . PRO A 1 174 ? 5.490 18.472 3.613 1.00 83.31 174 PRO A O 1
ATOM 1399 N N . ASP A 1 175 ? 5.057 16.799 5.048 1.00 82.44 175 ASP A N 1
ATOM 1400 C CA . ASP A 1 175 ? 6.399 16.204 4.981 1.00 82.44 175 ASP A CA 1
ATOM 1401 C C . ASP A 1 175 ? 6.664 15.466 3.658 1.00 82.44 175 ASP A C 1
ATOM 1403 O O . ASP A 1 175 ? 7.816 15.334 3.243 1.00 82.44 175 ASP A O 1
ATOM 1407 N N . PHE A 1 176 ? 5.604 15.005 2.991 1.00 87.62 176 PHE A N 1
ATOM 1408 C CA . PHE A 1 176 ? 5.658 14.273 1.727 1.00 87.62 176 PHE A CA 1
ATOM 1409 C C . PHE A 1 176 ? 4.633 14.811 0.731 1.00 87.62 176 PHE A C 1
ATOM 1411 O O . PHE A 1 176 ? 3.780 15.642 1.062 1.00 87.62 176 PHE A O 1
ATOM 1418 N N . ILE A 1 177 ? 4.695 14.311 -0.504 1.00 85.06 177 ILE A N 1
ATOM 1419 C CA . ILE A 1 177 ? 3.624 14.552 -1.467 1.00 85.06 177 ILE A CA 1
ATOM 1420 C C . ILE A 1 177 ? 2.419 13.698 -1.055 1.00 85.06 177 ILE A C 1
ATOM 1422 O O . ILE A 1 177 ? 2.567 12.518 -0.738 1.00 85.06 177 ILE A O 1
ATOM 1426 N N . HIS A 1 178 ? 1.227 14.298 -1.048 1.00 87.12 178 HIS A N 1
ATOM 1427 C CA . HIS A 1 178 ? -0.015 13.593 -0.734 1.00 87.12 178 HIS A CA 1
ATOM 1428 C C . HIS A 1 178 ? -0.170 12.336 -1.598 1.00 87.12 178 HIS A C 1
ATOM 1430 O O . HIS A 1 178 ? -0.130 12.422 -2.826 1.00 87.12 178 HIS A O 1
ATOM 1436 N N . GLY A 1 179 ? -0.339 11.177 -0.959 1.00 86.19 179 GLY A N 1
ATOM 1437 C CA . GLY A 1 179 ? -0.539 9.902 -1.644 1.00 86.19 179 GLY A CA 1
ATOM 1438 C C . GLY A 1 179 ? 0.740 9.268 -2.202 1.00 86.19 179 GLY A C 1
ATOM 1439 O O . GLY A 1 179 ? 0.650 8.295 -2.945 1.00 86.19 179 GLY A O 1
ATOM 1440 N N . GLU A 1 180 ? 1.931 9.781 -1.889 1.00 91.56 180 GLU A N 1
ATOM 1441 C CA . GLU A 1 180 ? 3.193 9.236 -2.400 1.00 91.56 180 GLU A CA 1
ATOM 1442 C C . GLU A 1 180 ? 3.488 7.829 -1.856 1.00 91.56 180 GLU A C 1
ATOM 1444 O O . GLU A 1 180 ? 3.522 7.604 -0.652 1.00 91.56 180 GLU A O 1
ATOM 1449 N N . VAL A 1 181 ? 3.769 6.858 -2.722 1.00 92.38 181 VAL A N 1
ATOM 1450 C CA . VAL A 1 181 ? 4.139 5.500 -2.303 1.00 92.38 181 VAL A CA 1
ATOM 1451 C C . VAL A 1 181 ? 5.601 5.464 -1.847 1.00 92.38 181 VAL A C 1
ATOM 1453 O O . VAL A 1 181 ? 6.518 5.462 -2.669 1.00 92.38 181 VAL A O 1
ATOM 1456 N N . LEU A 1 182 ? 5.812 5.342 -0.536 1.00 92.44 182 LEU A N 1
ATOM 1457 C CA . LEU A 1 182 ? 7.134 5.252 0.103 1.00 92.44 182 LEU A CA 1
ATOM 1458 C C . LEU A 1 182 ? 7.538 3.798 0.406 1.00 92.44 182 LEU A C 1
ATOM 1460 O O . LEU A 1 182 ? 8.699 3.404 0.259 1.00 92.44 182 LEU A O 1
ATOM 1464 N N . GLY A 1 183 ? 6.559 3.000 0.842 1.00 92.88 183 GLY A N 1
ATOM 1465 C CA . GLY A 1 183 ? 6.736 1.627 1.303 1.00 92.88 183 GLY A CA 1
ATOM 1466 C C . GLY A 1 183 ? 7.366 1.503 2.697 1.00 92.88 183 GLY A C 1
ATOM 1467 O O . GLY A 1 183 ? 8.111 2.357 3.170 1.00 92.88 183 GLY A O 1
ATOM 1468 N N . VAL A 1 184 ? 7.075 0.384 3.356 1.00 93.19 184 VAL A N 1
ATOM 1469 C CA . VAL A 1 184 ? 7.561 0.019 4.691 1.00 93.19 184 VAL A CA 1
ATOM 1470 C C . VAL A 1 184 ? 8.305 -1.310 4.609 1.00 93.19 184 VAL A C 1
ATOM 1472 O O . VAL A 1 184 ? 7.785 -2.287 4.067 1.00 93.19 184 VAL A O 1
ATOM 1475 N N . ALA A 1 185 ? 9.499 -1.374 5.198 1.00 91.44 185 ALA A N 1
ATOM 1476 C CA . ALA A 1 185 ? 10.182 -2.642 5.438 1.00 91.44 185 ALA A CA 1
ATOM 1477 C C . ALA A 1 185 ? 9.485 -3.389 6.590 1.00 91.44 185 ALA A C 1
ATOM 1479 O O . ALA A 1 185 ? 9.411 -2.883 7.718 1.00 91.44 185 ALA A O 1
ATOM 1480 N N . VAL A 1 186 ? 8.956 -4.581 6.310 1.00 90.38 186 VAL A N 1
ATOM 1481 C CA . VAL A 1 186 ? 8.222 -5.412 7.277 1.00 90.38 186 VAL A CA 1
ATOM 1482 C C . VAL A 1 186 ? 8.943 -6.745 7.436 1.00 90.38 186 VAL A C 1
ATOM 1484 O O . VAL A 1 186 ? 8.979 -7.535 6.499 1.00 90.38 186 VAL A O 1
ATOM 1487 N N . GLY A 1 187 ? 9.508 -6.983 8.623 1.00 86.25 187 GLY A N 1
ATOM 1488 C CA . GLY A 1 187 ? 10.203 -8.235 8.939 1.00 86.25 187 GLY A CA 1
ATOM 1489 C C . GLY A 1 187 ? 9.258 -9.376 9.323 1.00 86.25 187 GLY A C 1
ATOM 1490 O O . GLY A 1 187 ? 9.366 -10.467 8.779 1.00 86.25 187 GLY A O 1
ATOM 1491 N N . ASP A 1 188 ? 8.316 -9.116 10.233 1.00 90.75 188 ASP A N 1
ATOM 1492 C CA . ASP A 1 188 ? 7.353 -10.102 10.742 1.00 90.75 188 ASP A CA 1
ATOM 1493 C C . ASP A 1 188 ? 5.929 -9.608 10.451 1.00 90.75 188 ASP A C 1
ATOM 1495 O O . ASP A 1 188 ? 5.458 -8.652 11.070 1.00 90.75 188 ASP A O 1
ATOM 1499 N N . LYS A 1 189 ? 5.265 -10.211 9.457 1.00 92.88 189 LYS A N 1
ATOM 1500 C CA . LYS A 1 189 ? 3.906 -9.830 9.031 1.00 92.88 189 LYS A CA 1
ATOM 1501 C C . LYS A 1 189 ? 2.855 -10.358 10.008 1.00 92.88 189 LYS A C 1
ATOM 1503 O O . LYS A 1 189 ? 1.843 -9.701 10.257 1.00 92.88 189 LYS A O 1
ATOM 1508 N N . GLU A 1 190 ? 3.101 -11.527 10.585 1.00 94.12 190 GLU A N 1
ATOM 1509 C CA . GLU A 1 190 ? 2.243 -12.200 11.551 1.00 94.12 190 GLU A CA 1
ATOM 1510 C C . GLU A 1 190 ? 2.137 -11.405 12.860 1.00 94.12 190 GLU A C 1
ATOM 1512 O O . GLU A 1 190 ? 1.051 -11.332 13.450 1.00 94.12 190 GLU A O 1
ATOM 1517 N N . ALA A 1 191 ? 3.221 -10.742 13.279 1.00 94.44 191 ALA A N 1
ATOM 1518 C CA . ALA A 1 191 ? 3.231 -9.848 14.434 1.00 94.44 191 ALA A CA 1
ATOM 1519 C C . ALA A 1 191 ? 2.181 -8.735 14.312 1.00 94.44 191 ALA A C 1
ATOM 1521 O O . ALA A 1 191 ? 1.412 -8.525 15.248 1.00 94.44 191 ALA A O 1
ATOM 1522 N N . TYR A 1 192 ? 2.060 -8.083 13.150 1.00 95.81 192 TYR A N 1
ATOM 1523 C CA . TYR A 1 192 ? 1.060 -7.026 12.934 1.00 95.81 192 TYR A CA 1
ATOM 1524 C C . TYR A 1 192 ? -0.370 -7.535 13.118 1.00 95.81 192 TYR A C 1
ATOM 1526 O O . TYR A 1 192 ? -1.191 -6.868 13.747 1.00 95.81 192 TYR A O 1
ATOM 1534 N N . ALA A 1 193 ? -0.682 -8.721 12.589 1.00 95.06 193 ALA A N 1
ATOM 1535 C CA . ALA A 1 193 ? -2.012 -9.307 12.724 1.00 95.06 193 ALA A CA 1
ATOM 1536 C C . ALA A 1 193 ? -2.327 -9.665 14.186 1.00 95.06 193 ALA A C 1
ATOM 1538 O O . ALA A 1 193 ? -3.439 -9.423 14.667 1.00 95.06 193 ALA A O 1
ATOM 1539 N N . LYS A 1 194 ? -1.344 -10.213 14.908 1.00 95.56 194 LYS A N 1
ATOM 1540 C CA . LYS A 1 194 ? -1.477 -10.575 16.323 1.00 95.56 194 LYS A CA 1
ATOM 1541 C C . LYS A 1 194 ? -1.644 -9.342 17.215 1.00 95.56 194 LYS A C 1
ATOM 1543 O O . LYS A 1 194 ? -2.563 -9.312 18.034 1.00 9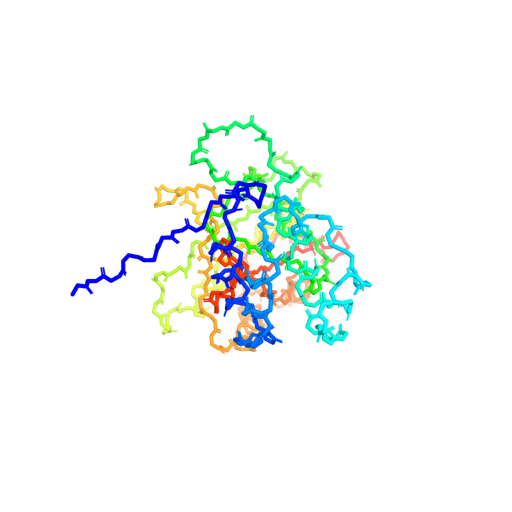5.56 194 LYS A O 1
ATOM 1548 N N . GLU A 1 195 ? -0.791 -8.337 17.040 1.00 95.44 195 GLU A N 1
ATOM 1549 C CA . GLU A 1 195 ? -0.833 -7.097 17.818 1.00 95.44 195 GLU A CA 1
ATOM 1550 C C . GLU A 1 195 ? -2.105 -6.303 17.530 1.00 95.44 195 GLU A C 1
ATOM 1552 O O . GLU A 1 195 ? -2.748 -5.826 18.463 1.00 95.44 195 GLU A O 1
ATOM 1557 N N . LEU A 1 196 ? -2.557 -6.246 16.270 1.00 96.44 196 LEU A N 1
ATOM 1558 C CA . LEU A 1 196 ? -3.836 -5.620 15.941 1.00 96.44 196 LEU A CA 1
ATOM 1559 C C . LEU A 1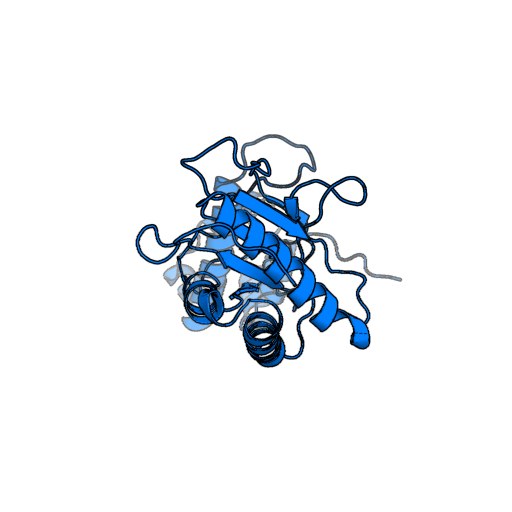 196 ? -5.000 -6.301 16.660 1.00 96.44 196 LEU A C 1
ATOM 1561 O O . LEU A 1 196 ? -5.835 -5.624 17.254 1.00 96.44 196 LEU A O 1
ATOM 1565 N N . LYS A 1 197 ? -5.045 -7.637 16.662 1.00 94.56 197 LYS A N 1
ATOM 1566 C CA . LYS A 1 197 ? -6.085 -8.382 17.380 1.00 94.56 197 LYS A CA 1
ATOM 1567 C C . LYS A 1 197 ? -6.071 -8.070 18.882 1.00 94.56 197 LYS A C 1
ATOM 1569 O O . LYS A 1 197 ? -7.122 -7.791 19.454 1.00 94.56 197 LYS A O 1
ATOM 1574 N N . SER A 1 198 ? -4.887 -8.057 19.496 1.00 94.75 198 SER A N 1
ATOM 1575 C CA . SER A 1 198 ? -4.696 -7.690 20.908 1.00 94.75 198 SER A CA 1
ATOM 1576 C C . SER A 1 198 ? -5.146 -6.249 21.205 1.00 94.75 198 SER A C 1
ATOM 1578 O O . SER A 1 198 ? -5.815 -5.979 22.208 1.00 94.75 198 SER A O 1
ATOM 1580 N N . ALA A 1 199 ? -4.848 -5.312 20.301 1.00 94.88 199 ALA A N 1
ATOM 1581 C CA . ALA A 1 199 ? -5.260 -3.918 20.419 1.00 94.88 199 ALA A CA 1
ATOM 1582 C C . ALA A 1 199 ? -6.785 -3.758 20.330 1.00 94.88 199 ALA A C 1
ATOM 1584 O O . ALA A 1 199 ? -7.375 -3.060 21.155 1.00 94.88 199 ALA A O 1
ATOM 1585 N N . ILE A 1 200 ? -7.446 -4.459 19.403 1.00 93.06 200 ILE A N 1
ATOM 1586 C CA . ILE A 1 200 ? -8.915 -4.464 19.293 1.00 93.06 200 ILE A CA 1
ATOM 1587 C C . ILE A 1 200 ? -9.548 -4.980 20.593 1.00 93.06 200 ILE A C 1
ATOM 1589 O O . ILE A 1 200 ? -10.503 -4.392 21.104 1.00 93.06 200 ILE A O 1
ATOM 1593 N N . ASP A 1 201 ? -8.989 -6.047 21.163 1.00 90.19 201 ASP A N 1
ATOM 1594 C CA . ASP A 1 201 ? -9.506 -6.651 22.392 1.00 90.19 201 ASP A CA 1
ATOM 1595 C C . ASP A 1 201 ? -9.313 -5.767 23.630 1.00 90.19 201 ASP A C 1
ATOM 1597 O O . ASP A 1 201 ? -10.062 -5.913 24.600 1.00 90.19 201 ASP A O 1
ATOM 1601 N N . SER A 1 202 ? -8.342 -4.856 23.620 1.00 90.25 202 SER A N 1
ATOM 1602 C CA . SER A 1 202 ? -8.028 -3.976 24.752 1.00 90.25 202 SER A CA 1
ATOM 1603 C C . SER A 1 202 ? -8.681 -2.593 24.668 1.00 90.25 202 SER A C 1
ATOM 1605 O O . SER A 1 202 ? -9.062 -2.064 25.709 1.00 90.25 202 SER A O 1
ATOM 1607 N N . HIS A 1 203 ? -8.868 -2.027 23.471 1.00 89.38 203 HIS A N 1
ATOM 1608 C CA . HIS A 1 203 ? -9.294 -0.627 23.303 1.00 89.38 203 HIS A CA 1
ATOM 1609 C C . HIS A 1 203 ? -10.807 -0.431 23.128 1.00 89.38 203 HIS A C 1
ATOM 1611 O O . HIS A 1 203 ? -11.307 0.680 23.309 1.00 89.38 203 HIS A O 1
ATOM 1617 N N . PHE A 1 204 ? -11.557 -1.485 22.788 1.00 84.62 204 PHE A N 1
ATOM 1618 C CA . PHE A 1 204 ? -13.015 -1.415 22.668 1.00 84.62 204 PHE A CA 1
ATOM 1619 C C . PHE A 1 204 ? -13.714 -1.978 23.909 1.00 84.62 204 PHE A C 1
ATOM 1621 O O . PHE A 1 204 ? -13.367 -3.045 24.422 1.00 84.62 204 PHE A O 1
ATOM 1628 N N . GLU A 1 205 ? -14.766 -1.294 24.370 1.00 83.69 205 GLU A N 1
ATOM 1629 C CA . GLU A 1 205 ? -15.624 -1.799 25.445 1.00 83.69 205 GLU A CA 1
ATOM 1630 C C . GLU A 1 205 ? -16.191 -3.186 25.106 1.00 83.69 205 GLU A C 1
ATOM 1632 O O . GLU A 1 205 ? -16.507 -3.474 23.952 1.00 83.69 205 GLU A O 1
ATOM 1637 N N . HIS A 1 206 ? -16.418 -4.029 26.121 1.00 83.00 206 HIS A N 1
ATOM 1638 C CA . HIS A 1 206 ? -16.880 -5.416 25.954 1.00 83.00 206 HIS A CA 1
ATOM 1639 C C . HIS A 1 206 ? -18.089 -5.562 25.008 1.00 83.00 206 HIS A C 1
ATOM 1641 O O . HIS A 1 206 ? -18.140 -6.491 24.206 1.00 83.00 206 HIS A O 1
ATOM 1647 N N . LYS A 1 207 ? -19.040 -4.620 25.054 1.00 80.81 207 LYS A N 1
ATOM 1648 C CA . LYS A 1 207 ? -20.243 -4.612 24.200 1.00 80.81 207 LYS A CA 1
ATOM 1649 C C . LYS A 1 207 ? -19.960 -4.329 22.713 1.00 80.81 207 LYS A C 1
ATOM 1651 O O . LYS A 1 207 ? -20.793 -4.637 21.869 1.00 80.81 207 LYS A O 1
ATOM 1656 N N . HIS A 1 208 ? -18.801 -3.751 22.404 1.00 82.88 208 HIS A N 1
ATOM 1657 C CA . HIS A 1 208 ? -18.380 -3.329 21.069 1.00 82.88 208 HIS A CA 1
ATOM 1658 C C . HIS A 1 208 ? -17.237 -4.174 20.490 1.00 82.88 208 HIS A C 1
ATOM 1660 O O . HIS A 1 208 ? -17.034 -4.131 19.279 1.00 82.88 208 HIS A O 1
ATOM 1666 N N . LYS A 1 209 ? -16.541 -4.986 21.303 1.00 86.25 209 LYS A N 1
ATOM 1667 C CA . LYS A 1 209 ? -15.410 -5.827 20.856 1.00 86.25 209 LYS A CA 1
ATOM 1668 C C . LYS A 1 209 ? -15.753 -6.708 19.661 1.00 86.25 209 LYS A C 1
ATOM 1670 O O . LYS A 1 209 ? -15.046 -6.682 18.663 1.00 86.25 209 LYS A O 1
ATOM 1675 N N . GLN A 1 210 ? -16.862 -7.445 19.732 1.00 86.62 210 GLN A N 1
ATOM 1676 C CA . GLN A 1 210 ? -17.262 -8.342 18.645 1.00 86.62 210 GLN A CA 1
ATOM 1677 C C . GLN A 1 210 ? -17.555 -7.571 17.350 1.00 86.62 210 GLN A C 1
ATOM 1679 O O . GLN A 1 210 ? -17.168 -8.010 16.272 1.00 86.62 210 GLN A O 1
ATOM 1684 N N . ALA A 1 211 ? -18.195 -6.402 17.450 1.00 87.44 211 ALA A N 1
ATOM 1685 C CA . ALA A 1 211 ? -18.436 -5.552 16.290 1.00 87.44 211 ALA A CA 1
ATOM 1686 C C . ALA A 1 211 ? -17.113 -5.045 15.695 1.00 87.44 211 ALA A C 1
ATOM 1688 O O . ALA A 1 211 ? -16.920 -5.153 14.487 1.00 87.44 211 ALA A O 1
ATOM 1689 N N . ALA A 1 212 ? -16.182 -4.574 16.530 1.00 89.94 212 ALA A N 1
ATOM 1690 C CA . ALA A 1 212 ? -14.869 -4.109 16.090 1.00 89.94 212 ALA A CA 1
ATOM 1691 C C . ALA A 1 212 ? -14.055 -5.225 15.411 1.00 89.94 212 ALA A C 1
ATOM 1693 O O . ALA A 1 212 ? -13.531 -5.012 14.324 1.00 89.94 212 ALA A O 1
ATOM 1694 N N . GLN A 1 213 ? -14.032 -6.435 15.980 1.00 90.88 213 GLN A N 1
ATOM 1695 C CA . GLN A 1 213 ? -13.371 -7.606 15.384 1.00 90.88 213 GLN A CA 1
ATOM 1696 C C . GLN A 1 213 ? -13.944 -7.991 14.010 1.00 90.88 213 GLN A C 1
ATOM 1698 O O . GLN A 1 213 ? -13.224 -8.512 13.165 1.00 90.88 213 GLN A O 1
ATOM 1703 N N . ILE A 1 214 ? -15.242 -7.767 13.783 1.00 90.06 214 ILE A N 1
ATOM 1704 C CA . ILE A 1 214 ? -15.887 -8.036 12.490 1.00 90.06 214 ILE A CA 1
ATOM 1705 C C . ILE A 1 214 ? -15.599 -6.909 11.489 1.00 90.06 214 ILE A C 1
ATOM 1707 O O . ILE A 1 214 ? -15.387 -7.180 10.301 1.00 90.06 214 ILE A O 1
ATOM 1711 N N . CYS A 1 215 ? -15.616 -5.654 11.948 1.00 91.69 215 CYS A N 1
ATOM 1712 C CA . CYS A 1 215 ? -15.471 -4.477 11.092 1.00 91.69 215 CYS A CA 1
ATOM 1713 C C . CYS A 1 215 ? -14.021 -4.255 10.648 1.00 91.69 215 CYS A C 1
ATOM 1715 O O . CYS A 1 215 ? -13.798 -3.935 9.483 1.00 91.69 215 CYS A O 1
ATOM 1717 N N . ILE A 1 216 ? -13.052 -4.438 11.547 1.00 94.69 216 ILE A N 1
ATOM 1718 C CA . ILE A 1 216 ? -11.624 -4.222 11.287 1.00 94.69 216 ILE A CA 1
ATOM 1719 C C . ILE A 1 216 ? -11.050 -5.482 10.639 1.00 94.69 216 ILE A C 1
ATOM 1721 O O . ILE A 1 216 ? -11.036 -6.553 11.250 1.00 94.69 216 ILE A O 1
ATOM 1725 N N . LYS A 1 217 ? -10.596 -5.380 9.389 1.00 94.62 217 LYS A N 1
ATOM 1726 C CA . LYS A 1 217 ? -10.019 -6.517 8.663 1.00 94.62 217 LYS A CA 1
ATOM 1727 C C . LYS A 1 217 ? -8.553 -6.748 9.053 1.00 94.62 217 LYS A C 1
ATOM 1729 O O . LYS A 1 217 ? -7.901 -5.842 9.565 1.00 94.62 217 LYS A O 1
ATOM 1734 N N . PRO A 1 218 ? -8.012 -7.961 8.838 1.00 94.00 218 PRO A N 1
ATOM 1735 C CA . PRO A 1 218 ? -6.583 -8.210 9.018 1.00 94.00 218 PRO A CA 1
ATOM 1736 C C . PRO A 1 218 ? -5.728 -7.302 8.117 1.00 94.00 218 PRO A C 1
ATOM 1738 O O . PRO A 1 218 ? -6.180 -6.962 7.018 1.00 94.00 218 PRO A O 1
ATOM 1741 N N . PRO A 1 219 ? -4.496 -6.950 8.533 1.00 95.25 219 PRO A N 1
ATOM 1742 C CA . PRO A 1 219 ? -3.600 -6.158 7.706 1.00 95.25 219 PRO A CA 1
ATOM 1743 C C . PRO A 1 219 ? -3.220 -6.910 6.432 1.00 95.25 219 PRO A C 1
ATOM 1745 O O . PRO A 1 219 ? -2.920 -8.106 6.452 1.00 95.25 219 PRO A O 1
ATOM 1748 N N . ARG A 1 220 ? -3.211 -6.181 5.322 1.00 92.44 220 ARG A N 1
ATOM 1749 C CA . ARG A 1 220 ? -2.755 -6.633 4.010 1.00 92.44 220 ARG A CA 1
ATOM 1750 C C . ARG A 1 220 ? -1.423 -5.972 3.693 1.00 92.44 220 ARG A C 1
ATOM 1752 O O . ARG A 1 220 ? -1.219 -4.812 4.020 1.00 92.44 220 ARG A O 1
ATOM 1759 N N . PHE A 1 221 ? -0.534 -6.705 3.032 1.00 93.00 221 PHE A N 1
ATOM 1760 C CA . PHE A 1 221 ? 0.802 -6.229 2.676 1.00 93.00 221 PHE A CA 1
ATOM 1761 C C . PHE A 1 221 ? 0.934 -6.235 1.159 1.00 93.00 221 PHE A C 1
ATOM 1763 O O . PHE A 1 221 ? 1.123 -7.291 0.556 1.00 93.00 221 PHE A O 1
ATOM 1770 N N . VAL A 1 222 ? 0.795 -5.065 0.545 1.00 91.06 222 VAL A N 1
ATOM 1771 C CA . VAL A 1 222 ? 0.873 -4.893 -0.908 1.00 91.06 222 VAL A CA 1
ATOM 1772 C C . VAL A 1 222 ? 2.317 -4.578 -1.279 1.00 91.06 222 VAL A C 1
ATOM 1774 O O . VAL A 1 222 ? 2.875 -3.594 -0.800 1.00 91.06 222 VAL A O 1
ATOM 1777 N N . GLU A 1 223 ? 2.940 -5.418 -2.102 1.00 90.62 223 GLU A N 1
ATOM 1778 C CA . GLU A 1 223 ? 4.343 -5.251 -2.499 1.00 90.62 223 GLU A CA 1
ATOM 1779 C C . GLU A 1 223 ? 4.569 -3.921 -3.234 1.00 90.62 223 GLU A C 1
ATOM 1781 O O . GLU A 1 223 ? 3.748 -3.501 -4.057 1.00 90.62 223 GLU A O 1
ATOM 1786 N N . VAL A 1 224 ? 5.698 -3.274 -2.933 1.00 89.94 224 VAL A N 1
ATOM 1787 C CA . VAL A 1 224 ? 6.172 -2.073 -3.625 1.00 89.94 224 VAL A CA 1
ATOM 1788 C C . VAL A 1 224 ? 7.334 -2.462 -4.535 1.00 89.94 224 VAL A C 1
ATOM 1790 O O . VAL A 1 224 ? 8.330 -3.032 -4.090 1.00 89.94 224 VAL A O 1
ATOM 1793 N N . LEU A 1 225 ? 7.225 -2.137 -5.817 1.00 87.31 225 LEU A N 1
ATOM 1794 C CA . LEU A 1 225 ? 8.270 -2.373 -6.808 1.00 87.31 225 LEU A CA 1
ATOM 1795 C C . LEU A 1 225 ? 9.022 -1.081 -7.138 1.00 87.31 225 LEU A C 1
ATOM 1797 O O . LEU A 1 225 ? 8.457 0.015 -7.117 1.00 87.31 225 LEU A O 1
ATOM 1801 N N . LYS A 1 226 ? 10.297 -1.214 -7.511 1.00 81.69 226 LYS A N 1
ATOM 1802 C CA . LYS A 1 226 ? 11.065 -0.133 -8.141 1.00 81.69 226 LYS A CA 1
ATOM 1803 C C . LYS A 1 226 ? 10.544 0.114 -9.551 1.00 81.69 226 LYS A C 1
ATOM 1805 O O . LYS A 1 226 ? 9.964 -0.772 -10.173 1.00 81.69 226 LYS A O 1
ATOM 1810 N N . LYS A 1 227 ? 10.879 1.276 -10.125 1.00 67.38 227 LYS A N 1
ATOM 1811 C CA . LYS A 1 227 ? 10.583 1.638 -11.529 1.00 67.38 227 LYS A CA 1
ATOM 1812 C C . LYS A 1 227 ? 10.986 0.573 -12.563 1.00 67.38 227 LYS A C 1
ATOM 1814 O O . LYS A 1 227 ? 10.357 0.483 -13.609 1.00 67.38 227 LYS A O 1
ATOM 1819 N N . ILE A 1 228 ? 11.981 -0.261 -12.254 1.00 69.75 228 ILE A N 1
ATOM 1820 C CA . ILE A 1 228 ? 12.505 -1.318 -13.135 1.00 69.75 228 ILE A CA 1
ATOM 1821 C C . ILE A 1 228 ? 11.795 -2.679 -12.902 1.00 69.75 228 ILE A C 1
ATOM 1823 O O . ILE A 1 228 ? 12.250 -3.701 -13.395 1.00 69.75 228 ILE A O 1
ATOM 1827 N N . MET A 1 229 ? 10.668 -2.718 -12.178 1.00 65.44 229 MET A N 1
ATOM 1828 C CA . MET A 1 229 ? 9.929 -3.947 -11.812 1.00 65.44 229 MET A CA 1
ATOM 1829 C C . MET A 1 229 ? 10.712 -4.926 -10.930 1.00 65.44 229 MET A C 1
ATOM 1831 O O . MET A 1 229 ? 10.382 -6.106 -10.852 1.00 65.44 229 MET A O 1
ATOM 1835 N N . THR A 1 230 ? 11.732 -4.435 -10.233 1.00 73.38 230 THR A N 1
ATOM 1836 C CA . THR A 1 230 ? 12.459 -5.200 -9.219 1.00 73.38 230 THR A CA 1
ATOM 1837 C C . THR A 1 230 ? 11.856 -4.952 -7.842 1.00 73.38 230 THR A C 1
ATOM 1839 O O . THR A 1 230 ? 11.327 -3.868 -7.571 1.00 73.38 230 THR A O 1
ATOM 1842 N N . SER A 1 231 ? 11.911 -5.956 -6.965 1.00 77.06 231 SER A N 1
ATOM 1843 C CA . SER A 1 231 ? 11.380 -5.814 -5.608 1.00 77.06 231 SER A CA 1
ATOM 1844 C C . SER A 1 231 ? 12.178 -4.776 -4.812 1.00 77.06 231 SER A C 1
ATOM 1846 O O . SER A 1 231 ? 13.386 -4.598 -5.002 1.00 77.06 231 SER A O 1
ATOM 1848 N N . THR A 1 232 ? 11.488 -4.051 -3.933 1.00 78.69 232 THR A N 1
ATOM 1849 C CA . THR A 1 232 ? 12.118 -3.139 -2.964 1.00 78.69 232 THR A CA 1
ATOM 1850 C C . THR A 1 232 ? 12.311 -3.781 -1.591 1.00 78.69 232 THR A C 1
ATOM 1852 O O . THR A 1 232 ? 12.836 -3.116 -0.701 1.00 78.69 232 THR A O 1
ATOM 1855 N N . ASP A 1 233 ? 11.831 -5.015 -1.390 1.00 85.75 233 ASP A N 1
ATOM 1856 C CA . ASP A 1 233 ? 11.603 -5.637 -0.074 1.00 85.75 233 ASP A CA 1
ATOM 1857 C C . ASP A 1 233 ? 10.699 -4.803 0.863 1.00 85.75 233 ASP A C 1
ATOM 1859 O O . ASP A 1 233 ? 10.602 -5.059 2.067 1.00 85.75 233 ASP A O 1
ATOM 1863 N N . LYS A 1 234 ? 9.996 -3.800 0.319 1.00 92.31 234 LYS A N 1
ATOM 1864 C CA . LYS A 1 234 ? 9.018 -2.977 1.032 1.00 92.31 234 LYS A CA 1
ATOM 1865 C C . LYS A 1 234 ? 7.598 -3.330 0.611 1.00 92.31 234 LYS A C 1
ATOM 1867 O O . LYS A 1 234 ? 7.331 -3.848 -0.474 1.00 92.31 234 LYS A O 1
ATOM 1872 N N . CYS A 1 235 ? 6.658 -2.973 1.473 1.00 92.88 235 CYS A N 1
ATOM 1873 C CA . CYS A 1 235 ? 5.234 -3.086 1.199 1.00 92.88 235 CYS A CA 1
ATOM 1874 C C . CYS A 1 235 ? 4.461 -1.887 1.751 1.00 92.88 235 CYS A C 1
ATOM 1876 O O . CYS A 1 235 ? 4.912 -1.217 2.678 1.00 92.88 235 CYS A O 1
ATOM 1878 N N . VAL A 1 236 ? 3.287 -1.628 1.188 1.00 94.31 236 VAL A N 1
ATOM 1879 C CA . VAL A 1 236 ? 2.262 -0.790 1.814 1.00 94.31 236 VAL A CA 1
ATOM 1880 C C . VAL A 1 236 ? 1.403 -1.697 2.686 1.00 94.31 236 VAL A C 1
ATOM 1882 O O . VAL A 1 236 ? 0.985 -2.769 2.239 1.00 94.31 236 VAL A O 1
ATOM 1885 N N . ILE A 1 237 ? 1.164 -1.291 3.932 1.00 95.50 237 ILE A N 1
ATOM 1886 C CA . ILE A 1 237 ? 0.276 -2.019 4.843 1.00 95.50 237 ILE A CA 1
ATOM 1887 C C . ILE A 1 237 ? -1.107 -1.383 4.752 1.00 95.50 237 ILE A C 1
ATOM 1889 O O . ILE A 1 237 ? -1.249 -0.201 5.048 1.00 95.50 237 ILE A O 1
ATOM 1893 N N . GLU A 1 238 ? -2.119 -2.153 4.379 1.00 95.06 238 GLU A N 1
ATOM 1894 C CA . GLU A 1 238 ? -3.505 -1.690 4.286 1.00 95.06 238 GLU A CA 1
ATOM 1895 C C . GLU A 1 238 ? -4.372 -2.384 5.330 1.00 95.06 238 GLU A C 1
ATOM 1897 O O . GLU A 1 238 ? -4.288 -3.601 5.509 1.00 95.06 238 GLU A O 1
ATOM 1902 N N . VAL A 1 239 ? -5.241 -1.625 5.994 1.00 95.94 239 VAL A N 1
ATOM 1903 C CA . VAL A 1 239 ? -6.272 -2.178 6.878 1.00 95.94 239 VAL A CA 1
ATOM 1904 C C . VAL A 1 239 ? -7.629 -1.626 6.466 1.00 95.94 239 VAL A C 1
ATOM 1906 O O . VAL A 1 239 ? -7.896 -0.435 6.623 1.00 95.94 239 VAL A O 1
ATOM 1909 N N . ASP A 1 240 ? -8.488 -2.511 5.960 1.00 94.31 240 ASP A N 1
ATOM 1910 C CA . ASP A 1 240 ? -9.859 -2.173 5.583 1.00 94.31 240 ASP A CA 1
ATOM 1911 C C . ASP A 1 240 ? -10.774 -2.172 6.816 1.00 94.31 240 ASP A C 1
ATOM 1913 O O . ASP A 1 240 ? -10.747 -3.087 7.645 1.00 94.31 240 ASP A O 1
ATOM 1917 N N . ILE A 1 241 ? -11.638 -1.165 6.902 1.00 94.06 241 ILE A N 1
ATOM 1918 C CA . ILE A 1 241 ? -12.707 -1.033 7.883 1.00 94.06 241 ILE A CA 1
ATOM 1919 C C . ILE A 1 241 ? -14.036 -1.119 7.146 1.00 94.06 241 ILE A C 1
ATOM 1921 O O . ILE A 1 241 ? -14.330 -0.315 6.263 1.00 94.06 241 ILE A O 1
ATOM 1925 N N . VAL A 1 242 ? -14.851 -2.099 7.529 1.00 91.44 242 VAL A N 1
ATOM 1926 C CA . VAL A 1 242 ? -16.149 -2.378 6.904 1.00 91.44 242 VAL A CA 1
ATOM 1927 C C . VAL A 1 242 ? -17.240 -2.337 7.974 1.00 91.44 242 VAL A C 1
ATOM 1929 O O . VAL A 1 242 ? -17.552 -3.376 8.566 1.00 91.44 242 VAL A O 1
ATOM 1932 N N . PRO A 1 243 ? -17.816 -1.161 8.280 1.00 84.81 243 PRO A N 1
ATOM 1933 C CA . PRO A 1 243 ? -18.898 -1.057 9.248 1.00 84.81 243 PRO A CA 1
ATOM 1934 C C . PRO A 1 243 ? -20.159 -1.761 8.731 1.00 84.81 243 PRO A C 1
ATOM 1936 O O . PRO A 1 243 ? -20.799 -1.314 7.781 1.00 84.81 243 PRO A O 1
ATOM 1939 N N . ASP A 1 244 ? -20.564 -2.860 9.366 1.00 72.38 244 ASP A N 1
ATOM 1940 C CA . ASP A 1 244 ? -21.833 -3.512 9.033 1.00 72.38 244 ASP A CA 1
ATOM 1941 C C . ASP A 1 244 ? -23.019 -2.779 9.687 1.00 72.38 244 ASP A C 1
ATOM 1943 O O . ASP A 1 244 ? -23.135 -2.675 10.914 1.00 72.38 244 ASP A O 1
ATOM 1947 N N . SER A 1 245 ? -23.952 -2.328 8.847 1.00 57.97 245 SER A N 1
ATOM 1948 C CA . SER A 1 245 ? -25.200 -1.654 9.224 1.00 57.97 245 SER A CA 1
ATOM 1949 C C . SER A 1 245 ? -26.052 -2.393 10.271 1.00 57.97 245 SER A C 1
ATOM 1951 O O . SER A 1 245 ? -26.795 -1.743 11.012 1.00 57.97 245 SER A O 1
ATOM 1953 N N . ARG A 1 246 ? -25.958 -3.730 10.368 1.00 55.78 246 ARG A N 1
ATOM 1954 C CA . ARG A 1 246 ? -26.749 -4.544 11.318 1.00 55.78 246 ARG A CA 1
ATOM 1955 C C . ARG A 1 246 ? -26.083 -4.710 12.684 1.00 55.78 246 ARG A C 1
ATOM 1957 O O . ARG A 1 246 ? -26.781 -4.902 13.681 1.00 55.78 246 ARG A O 1
ATOM 1964 N N . SER A 1 247 ? -24.759 -4.600 12.727 1.00 50.06 247 SER A N 1
ATOM 1965 C CA . SER A 1 247 ? -23.931 -4.908 13.899 1.00 50.06 247 SER A CA 1
ATOM 1966 C C . SER A 1 247 ? -23.555 -3.652 14.704 1.00 50.06 247 SER A C 1
ATOM 1968 O O . SER A 1 247 ? -23.292 -3.728 15.903 1.00 50.06 247 SER A O 1
ATOM 1970 N N . VAL A 1 248 ? -23.605 -2.470 14.080 1.00 50.12 248 VAL A N 1
ATOM 1971 C CA . VAL A 1 248 ? -23.273 -1.182 14.709 1.00 50.12 248 VAL A CA 1
ATOM 1972 C C . VAL A 1 248 ? -24.511 -0.524 15.343 1.00 50.12 248 VAL A C 1
ATOM 1974 O O . VAL A 1 248 ? -25.229 0.261 14.714 1.00 50.12 248 VAL A O 1
ATOM 1977 N N . LYS A 1 249 ? -24.768 -0.810 16.626 1.00 44.25 249 LYS A N 1
ATOM 1978 C CA . LYS A 1 249 ? -25.723 -0.051 17.457 1.00 44.25 249 LYS A CA 1
ATOM 1979 C C . LYS A 1 249 ? -24.968 0.896 18.408 1.00 44.25 249 LYS A C 1
ATOM 1981 O O . LYS A 1 249 ? -24.463 0.451 19.432 1.00 44.25 249 LYS A O 1
ATOM 1986 N N . LYS A 1 250 ? -25.015 2.200 18.092 1.00 49.56 250 LYS A N 1
ATOM 1987 C CA . LYS A 1 250 ? -24.511 3.373 18.852 1.00 49.56 250 LYS A CA 1
ATOM 1988 C C . LYS A 1 250 ? -22.984 3.573 18.916 1.00 49.56 250 LYS A C 1
ATOM 1990 O O . LYS A 1 250 ? -22.215 2.656 1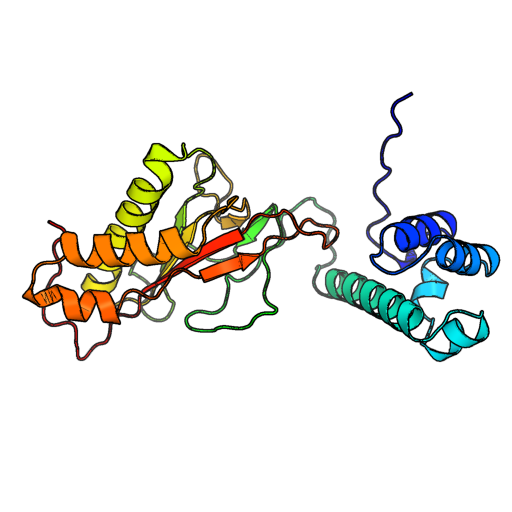8.667 1.00 49.56 250 LYS A O 1
ATOM 1995 N N . THR A 1 251 ? -22.634 4.827 19.217 1.00 52.16 251 THR A N 1
ATOM 1996 C CA . THR A 1 251 ? -21.324 5.498 19.234 1.00 52.16 251 THR A CA 1
ATOM 1997 C C . THR A 1 251 ? -20.217 4.689 19.917 1.00 52.16 251 THR A C 1
ATOM 1999 O O . THR A 1 251 ? -20.349 4.323 21.082 1.00 52.16 251 THR A O 1
ATOM 2002 N N . PHE A 1 252 ? -19.124 4.452 19.197 1.00 52.94 252 PHE A N 1
ATOM 2003 C CA . PHE A 1 252 ? -17.861 3.909 19.681 1.00 52.94 252 PHE A CA 1
ATOM 2004 C C . PHE A 1 252 ? -16.997 5.045 20.236 1.00 52.94 252 PHE A C 1
ATOM 2006 O O . PHE A 1 252 ? -16.599 5.949 19.503 1.00 52.94 252 PHE A O 1
ATOM 2013 N N . THR A 1 253 ? -16.673 4.984 21.522 1.00 48.06 253 THR A N 1
ATOM 2014 C CA . THR A 1 253 ? -15.638 5.827 22.129 1.00 48.06 253 THR A CA 1
ATOM 2015 C C . THR A 1 253 ? -14.431 4.931 22.386 1.00 48.06 253 THR A C 1
ATOM 2017 O O . THR A 1 253 ? -14.590 3.850 22.953 1.00 48.06 253 THR A O 1
ATOM 2020 N N . THR A 1 254 ? -13.246 5.327 21.922 1.00 46.72 254 THR A N 1
ATOM 2021 C CA . THR A 1 254 ? -11.989 4.663 22.300 1.00 46.72 254 THR A CA 1
ATOM 2022 C C . THR A 1 254 ? -11.715 4.947 23.774 1.00 46.72 254 THR A C 1
ATOM 2024 O O . THR A 1 254 ? -11.880 6.095 24.197 1.00 46.72 254 THR A O 1
ATOM 2027 N N . LEU A 1 255 ? -11.359 3.914 24.542 1.00 48.28 255 LEU A N 1
ATOM 2028 C CA . LEU A 1 255 ? -10.946 4.054 25.944 1.00 48.28 255 LEU A CA 1
ATOM 2029 C C . LEU A 1 255 ? -9.563 4.702 26.066 1.00 48.28 255 LEU A C 1
ATOM 2031 O O . LEU A 1 255 ? -8.727 4.464 25.165 1.00 48.28 255 LEU A O 1
#

InterPro domains:
  IPR001660 Sterile alpha motif domain [PS50105] (15-62)
  IPR013761 Sterile alpha motif/pointed domain superfamily [G3DSA:1.10.150.50] (1-82)
  IPR013761 Sterile alpha motif/pointed domain superfamily [SSF47769] (8-73)

Radius of gyration: 23.13 Å; chains: 1; bounding box: 63×41×61 Å

Sequence (255 aa):
MKNQEEELPPDIKDWSKDQVKEWALKLDGVDDHIAEILFQQDINGPSLLLLEIEDFRGMGVTFGPAKLIKHARDEKVKFKKEEPTSSTNQPVCRKPYPFCRYHDTYRYMENSILDITESGASDLIEPCHEYKAFINTTDETKMSKFTAEVIRFAAACMNSRTNGTIHFGIGDTPDFIHGEVLGVAVGDKEAYAKELKSAIDSHFEHKHKQAAQICIKPPRFVEVLKKIMTSTDKCVIEVDIVPDSRSVKKTFTTL

Organism: Larimichthys crocea (NCBI:txid215358)

Foldseek 3Di:
DDDDPPDQDLALQPFFLVSQLVLQVPFPPRDNVLSVLSSVVRPGSVNLVVDDLVVSVVSVHDNPSSVSSNVLNVVSVVVVVQDDDDDDPDAAEDAPDDAPDDDPPDAAAAFHAHPDDQDDLPDQPDAGEAEALLAPDDPVCSLVVLLVVLVVVLLRCLQSVGKYKYKYQADDPDVDDHRGRRFDQDDDLVVNQVSNLVSLVPFWDPLCSVQSVVFKDGWDWHFYAYPSRHGPSGTMIMIIGRHDPVSRDDHTDTD